Protein AF-A0A7J8P3W8-F1 (afdb_monomer)

Organism: Gossypium raimondii (NCBI:txid29730)

Secondary structure (DSSP, 8-state):
----------------------------------------SSSSSSS-S---------SS-SSSSHHHHHHS-HHHHHHHHHHHHSSPPP-TTTS-SEEEEEEEEEEEPPGGGHHHHHHHHHHHHHHHTTS----------------SS-----------------------EETTEE-EEEEEEEEEEEETTS-EEEE-HHHHHHPPPPTTHHHHHHHHHHHHTTHHHHHHHHHHHHHHHH----SEEEEEEEETTEEEEEEEETTEEEEEEEE----

Foldseek 3Di:
DDDDDDDDDDDDDDPDDDDPPDDDDDDDDDDDDDDDPPPPDDPPPPDPPDDPDDDDDPPPPDCPDPCNVVVQDVVNVVVVVCVVVVPDPDPPQPDAFKDKDWDFDKDFDAPVCVVVVVVVVVVVVVVVVVPDDDDDDDDDDDDDDDDPDDDDDDDDDDDDDDDDDDPPPRQDQDVNDTDMDGPTDWMWMQGPVRDIDTDDPVCVVVDDPFPCPVCWVVVQVVLVVVPPVSFVVQQVCCCVPVVARFPTWGWNTAGPQFTWIWTHDPPDIDIDTDGDDPD

Structure (mmCIF, N/CA/C/O backbone):
data_AF-A0A7J8P3W8-F1
#
_entry.id   AF-A0A7J8P3W8-F1
#
loop_
_atom_site.group_PDB
_atom_site.id
_atom_site.type_symbol
_atom_site.label_atom_id
_atom_site.label_alt_id
_atom_site.label_comp_id
_atom_site.label_asym_id
_atom_site.label_entity_id
_atom_site.label_seq_id
_atom_site.pdbx_PDB_ins_code
_atom_site.Cartn_x
_atom_site.Cartn_y
_atom_site.Cartn_z
_atom_site.occupancy
_atom_site.B_iso_or_equiv
_atom_site.auth_seq_id
_atom_site.auth_comp_id
_atom_site.auth_asym_id
_atom_site.auth_atom_id
_atom_site.pdbx_PDB_model_num
ATOM 1 N N . MET A 1 1 ? 30.913 58.848 -5.994 1.00 45.06 1 MET A N 1
ATOM 2 C CA . MET A 1 1 ? 31.530 58.863 -7.339 1.00 45.06 1 MET A CA 1
ATOM 3 C C . MET A 1 1 ? 32.889 58.194 -7.247 1.00 45.06 1 MET A C 1
ATOM 5 O O . MET A 1 1 ? 33.579 58.475 -6.273 1.00 45.06 1 MET A O 1
ATOM 9 N N . LYS A 1 2 ? 33.228 57.416 -8.287 1.00 40.38 2 LYS A N 1
ATOM 10 C CA . LYS A 1 2 ? 34.413 56.562 -8.515 1.00 40.38 2 LYS A CA 1
ATOM 11 C C . LYS A 1 2 ? 34.313 55.129 -7.986 1.00 40.38 2 LYS A C 1
ATOM 13 O O . LYS A 1 2 ? 33.995 54.970 -6.818 1.00 40.38 2 LYS A O 1
ATOM 18 N N . GLU A 1 3 ? 34.600 54.064 -8.731 1.00 38.81 3 GLU A N 1
ATOM 19 C CA . GLU A 1 3 ? 34.629 53.750 -10.175 1.00 38.81 3 GLU A CA 1
ATOM 20 C C . GLU A 1 3 ? 34.307 52.243 -10.277 1.00 38.81 3 GLU A C 1
ATOM 22 O O . GLU A 1 3 ? 34.507 51.501 -9.316 1.00 38.81 3 GLU A O 1
ATOM 27 N N . LEU A 1 4 ? 33.741 51.827 -11.409 1.00 46.59 4 LEU A N 1
ATOM 28 C CA . LEU A 1 4 ? 33.429 50.443 -11.765 1.00 46.59 4 LEU A CA 1
ATOM 29 C C . LEU A 1 4 ? 34.664 49.815 -12.422 1.00 46.59 4 LEU A C 1
ATOM 31 O O . LEU A 1 4 ? 35.150 50.370 -13.403 1.00 46.59 4 LEU A O 1
ATOM 35 N N . GLU A 1 5 ? 35.107 48.645 -11.962 1.00 43.53 5 GLU A N 1
ATOM 36 C CA . GLU A 1 5 ? 36.002 47.778 -12.739 1.00 43.53 5 GLU A CA 1
ATOM 37 C C . GLU A 1 5 ? 35.210 46.561 -13.232 1.00 43.53 5 GLU A C 1
ATOM 39 O O . GLU A 1 5 ? 34.913 45.630 -12.484 1.00 43.53 5 GLU A O 1
ATOM 44 N N . LEU A 1 6 ? 34.820 46.619 -14.510 1.00 47.09 6 LEU A N 1
ATOM 45 C CA . LEU A 1 6 ? 34.337 45.481 -15.288 1.00 47.09 6 LEU A CA 1
ATOM 46 C C . LEU A 1 6 ? 35.514 44.543 -15.571 1.00 47.09 6 LEU A C 1
ATOM 48 O O . LEU A 1 6 ? 36.495 44.953 -16.190 1.00 47.09 6 LEU A O 1
ATOM 52 N N . SER A 1 7 ? 35.384 43.275 -15.195 1.00 46.75 7 SER A N 1
ATOM 53 C CA . SER A 1 7 ? 36.281 42.208 -15.636 1.00 46.75 7 SER A CA 1
ATOM 54 C C . SER A 1 7 ? 35.561 41.288 -16.626 1.00 46.75 7 SER A C 1
ATOM 56 O O . SER A 1 7 ? 34.608 40.607 -16.270 1.00 46.75 7 SER A O 1
ATOM 58 N N . GLY A 1 8 ? 36.058 41.314 -17.868 1.00 41.62 8 GLY A N 1
ATOM 59 C CA . GLY A 1 8 ? 36.269 40.154 -18.742 1.00 41.62 8 GLY A CA 1
ATOM 60 C C . GLY A 1 8 ? 35.050 39.423 -19.299 1.00 41.62 8 GLY A C 1
ATOM 61 O O . GLY A 1 8 ? 34.505 38.537 -18.652 1.00 41.62 8 GLY A O 1
ATOM 62 N N . ALA A 1 9 ? 34.722 39.699 -20.564 1.00 46.41 9 ALA A N 1
ATOM 63 C CA . ALA A 1 9 ? 33.993 38.757 -21.406 1.00 46.41 9 ALA A CA 1
ATOM 64 C C . ALA A 1 9 ? 34.845 37.488 -21.595 1.00 46.41 9 ALA A C 1
ATOM 66 O O . ALA A 1 9 ? 36.013 37.590 -21.969 1.00 46.41 9 ALA A O 1
ATOM 67 N N . SER A 1 10 ? 34.272 36.312 -21.323 1.00 52.00 10 SER A N 1
ATOM 68 C CA . SER A 1 10 ? 34.830 35.048 -21.811 1.00 52.00 10 SER A CA 1
ATOM 69 C C . SER A 1 10 ? 34.225 34.774 -23.183 1.00 52.00 10 SER A C 1
ATOM 71 O O . SER A 1 10 ? 33.008 34.689 -23.337 1.00 52.00 10 SER A O 1
ATOM 73 N N . GLU A 1 11 ? 35.099 34.764 -24.177 1.00 46.03 11 GLU A N 1
ATOM 74 C CA . GLU A 1 11 ? 34.843 34.414 -25.566 1.00 46.03 11 GLU A CA 1
ATOM 75 C C . GLU A 1 11 ? 34.695 32.887 -25.613 1.00 46.03 11 GLU A C 1
ATOM 77 O O . GLU A 1 11 ? 35.634 32.159 -25.292 1.00 46.03 11 GLU A O 1
ATOM 82 N N . VAL A 1 12 ? 33.480 32.400 -25.876 1.00 55.44 12 VAL A N 1
ATOM 83 C CA . VAL A 1 12 ? 33.227 30.974 -26.115 1.00 55.44 12 VAL A CA 1
ATOM 84 C C . VAL A 1 12 ? 33.415 30.751 -27.609 1.00 55.44 12 VAL A C 1
ATOM 86 O O . VAL A 1 12 ? 32.593 31.191 -28.411 1.00 55.44 12 VAL A O 1
ATOM 89 N N . ASP A 1 13 ? 34.536 30.126 -27.947 1.00 45.53 13 ASP A N 1
ATOM 90 C CA . ASP A 1 13 ? 34.911 29.705 -29.291 1.00 45.53 13 ASP A CA 1
ATOM 91 C C . ASP A 1 13 ? 34.097 28.451 -29.648 1.00 45.53 13 ASP A C 1
ATOM 93 O O . ASP A 1 13 ? 34.269 27.393 -29.039 1.00 45.53 13 ASP A O 1
ATOM 97 N N . PHE A 1 14 ? 33.131 28.593 -30.556 1.00 50.62 14 PHE A N 1
ATOM 98 C CA . PHE A 1 14 ? 32.405 27.459 -31.125 1.00 50.62 14 PHE A CA 1
ATOM 99 C C . PHE A 1 14 ? 33.150 27.012 -32.380 1.00 50.62 14 PHE A C 1
ATOM 101 O O . PHE A 1 14 ? 32.909 27.517 -33.475 1.00 50.62 14 PHE A O 1
ATOM 108 N N . GLU A 1 15 ? 34.066 26.068 -32.190 1.00 48.41 15 GLU A N 1
ATOM 109 C CA . GLU A 1 15 ? 34.696 25.301 -33.260 1.00 48.41 15 GLU A CA 1
ATOM 110 C C . GLU A 1 15 ? 33.613 24.428 -33.918 1.00 48.41 15 GLU A C 1
ATOM 112 O O . GLU A 1 15 ? 33.123 23.460 -33.334 1.00 48.41 15 GLU A O 1
ATOM 117 N N . ILE A 1 16 ? 33.154 24.847 -35.098 1.00 58.50 16 ILE A N 1
ATOM 118 C CA . ILE A 1 16 ? 32.307 24.042 -35.980 1.00 58.50 16 ILE A CA 1
ATOM 119 C C . ILE A 1 16 ? 33.240 23.045 -36.667 1.00 58.50 16 ILE A C 1
ATOM 121 O O . ILE A 1 16 ? 34.092 23.436 -37.459 1.00 58.50 16 ILE A O 1
ATOM 125 N N . GLU 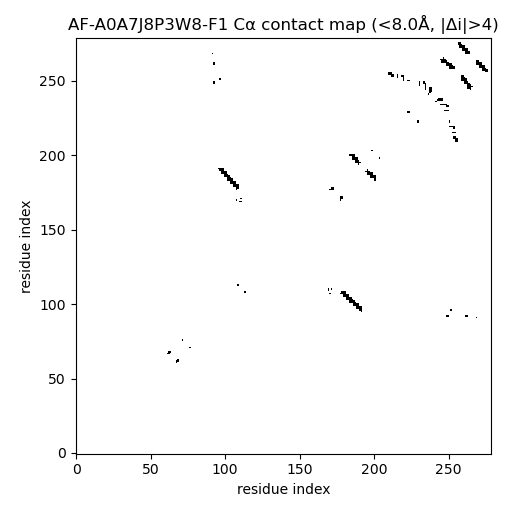A 1 17 ? 33.105 21.773 -36.306 1.00 58.91 17 GLU A N 1
ATOM 126 C CA . GLU A 1 17 ? 33.744 20.657 -36.999 1.00 58.91 17 GLU A CA 1
ATOM 127 C C . GLU A 1 17 ? 32.991 20.452 -38.324 1.00 58.91 17 GLU A C 1
ATOM 129 O O . GLU A 1 17 ? 31.802 20.120 -38.326 1.00 58.91 17 GLU A O 1
ATOM 134 N N . ASP A 1 18 ? 33.662 20.740 -39.440 1.00 50.56 18 ASP A N 1
ATOM 135 C CA . ASP A 1 18 ? 33.156 20.495 -40.789 1.00 50.56 18 ASP A CA 1
ATOM 136 C C . ASP A 1 18 ? 32.889 18.988 -40.952 1.00 50.56 18 ASP A C 1
ATOM 138 O O . ASP A 1 18 ? 33.791 18.160 -40.817 1.00 50.56 18 ASP A O 1
ATOM 142 N N . ILE A 1 19 ? 31.631 18.624 -41.207 1.00 58.47 19 ILE A N 1
ATOM 143 C CA . ILE A 1 19 ? 31.260 17.266 -41.605 1.00 58.47 19 ILE A CA 1
ATOM 144 C C . ILE A 1 19 ? 31.616 17.144 -43.088 1.00 58.47 19 ILE A C 1
ATOM 146 O O . ILE A 1 19 ? 30.982 17.775 -43.931 1.00 58.47 19 ILE A O 1
ATOM 150 N N . ASP A 1 20 ? 32.659 16.367 -43.382 1.00 49.53 20 ASP A N 1
ATOM 151 C CA . ASP A 1 20 ? 32.974 15.902 -44.732 1.00 49.53 20 ASP A CA 1
ATOM 152 C C . ASP A 1 20 ? 31.822 15.007 -45.223 1.00 49.53 20 ASP A C 1
ATOM 154 O O . ASP A 1 20 ? 31.644 13.878 -44.756 1.00 49.53 20 ASP A O 1
ATOM 158 N N . ASP A 1 21 ? 31.033 15.525 -46.165 1.00 57.59 21 ASP A N 1
ATOM 159 C CA . ASP A 1 21 ? 30.100 14.746 -46.976 1.00 57.59 21 ASP A CA 1
ATOM 160 C C . ASP A 1 21 ? 30.919 13.928 -47.990 1.00 57.59 21 ASP A C 1
ATOM 162 O O . ASP A 1 21 ? 31.212 14.383 -49.095 1.00 57.59 21 ASP A O 1
ATOM 166 N N . GLU A 1 22 ? 31.356 12.734 -47.583 1.00 55.69 22 GLU A N 1
ATOM 167 C CA . GLU A 1 22 ? 32.001 11.769 -48.475 1.00 55.69 22 GLU A CA 1
ATOM 168 C C . GLU A 1 22 ? 30.926 10.936 -49.196 1.00 55.69 22 GLU A C 1
ATOM 170 O O . GLU A 1 22 ? 30.078 10.283 -48.579 1.00 55.69 22 GLU A O 1
ATOM 175 N N . ASP A 1 23 ? 30.965 11.029 -50.524 1.00 51.91 23 ASP A N 1
ATOM 176 C CA . ASP A 1 23 ? 29.992 10.559 -51.504 1.00 51.91 23 ASP A CA 1
ATOM 177 C C . ASP A 1 23 ? 29.562 9.091 -51.312 1.00 51.91 23 ASP A C 1
ATOM 179 O O . ASP A 1 23 ? 30.362 8.158 -51.430 1.00 51.91 23 ASP A O 1
ATOM 183 N N . SER A 1 24 ? 28.262 8.859 -51.093 1.00 54.56 24 SER A N 1
ATOM 184 C CA . SER A 1 24 ? 27.658 7.550 -51.347 1.00 54.56 24 SER A CA 1
ATOM 185 C C . SER A 1 24 ? 27.112 7.520 -52.773 1.00 54.56 24 SER A C 1
ATOM 187 O O . SER A 1 24 ? 25.993 7.974 -53.022 1.00 54.56 24 SER A O 1
ATOM 189 N N . ASP A 1 25 ? 27.909 6.977 -53.692 1.00 55.25 25 ASP A N 1
ATOM 190 C CA . ASP A 1 25 ? 27.484 6.587 -55.036 1.00 55.25 25 ASP A CA 1
ATOM 191 C C . ASP A 1 25 ? 26.309 5.597 -54.933 1.00 55.25 25 ASP A C 1
ATOM 193 O O . ASP A 1 25 ? 26.489 4.420 -54.608 1.00 55.25 25 ASP A O 1
ATOM 197 N N . ILE A 1 26 ? 25.090 6.080 -55.180 1.00 56.34 26 ILE A N 1
ATOM 198 C CA . ILE A 1 26 ? 23.924 5.236 -55.438 1.00 56.34 26 ILE A CA 1
ATOM 199 C C . ILE A 1 26 ? 23.780 5.142 -56.952 1.00 56.34 26 ILE A C 1
ATOM 201 O O . ILE A 1 26 ? 23.629 6.146 -57.641 1.00 56.34 26 ILE A O 1
ATOM 205 N N . GLU A 1 27 ? 23.900 3.912 -57.438 1.00 54.78 27 GLU A N 1
ATOM 206 C CA . GLU A 1 27 ? 23.813 3.528 -58.840 1.00 54.78 27 GLU A CA 1
ATOM 207 C C . GLU A 1 27 ? 22.426 3.871 -59.412 1.00 54.78 27 GLU A C 1
ATOM 209 O O . GLU A 1 27 ? 21.403 3.382 -58.931 1.00 54.78 27 GLU A O 1
ATOM 214 N N . ASP A 1 28 ? 22.422 4.717 -60.445 1.00 54.00 28 ASP A N 1
ATOM 215 C CA . ASP A 1 28 ? 21.286 4.972 -61.329 1.00 54.00 28 ASP A CA 1
ATOM 216 C C . ASP A 1 28 ? 21.020 3.731 -62.198 1.00 54.00 28 ASP A C 1
ATOM 218 O O . ASP A 1 28 ? 21.779 3.457 -63.130 1.00 54.00 28 ASP A O 1
ATOM 222 N N . GLU A 1 29 ? 19.918 3.023 -61.947 1.00 54.19 29 GLU A N 1
ATOM 223 C CA . GLU A 1 29 ? 19.290 2.147 -62.942 1.00 54.19 29 GLU A CA 1
ATOM 224 C C . GLU A 1 29 ? 17.764 2.373 -62.989 1.00 54.19 29 GLU A C 1
ATOM 226 O O . GLU A 1 29 ? 17.038 2.162 -62.018 1.00 54.19 29 GLU A O 1
ATOM 231 N N . ASP A 1 30 ? 17.348 2.768 -64.196 1.00 53.09 30 ASP A N 1
ATOM 232 C CA . ASP A 1 30 ? 16.094 2.469 -64.895 1.00 53.09 30 ASP A CA 1
ATOM 233 C C . ASP A 1 30 ? 14.882 3.420 -64.805 1.00 53.09 30 ASP A C 1
ATOM 235 O O . ASP A 1 30 ? 14.048 3.386 -63.906 1.00 53.09 30 ASP A O 1
ATOM 239 N N . GLU A 1 31 ? 14.805 4.210 -65.885 1.00 54.56 31 GLU A N 1
ATOM 240 C CA . GLU A 1 31 ? 13.704 4.333 -66.857 1.00 54.56 31 GLU A CA 1
ATOM 241 C C . GLU A 1 31 ? 12.283 4.696 -66.381 1.00 54.56 31 GLU A C 1
ATOM 243 O O . GLU A 1 31 ? 11.554 3.941 -65.740 1.00 54.56 31 GLU A O 1
ATOM 248 N N . ASP A 1 32 ? 11.886 5.875 -66.871 1.00 51.91 32 ASP A N 1
ATOM 249 C CA . ASP A 1 32 ? 10.552 6.455 -66.939 1.00 51.91 32 ASP A CA 1
ATOM 250 C C . ASP A 1 32 ? 9.452 5.480 -67.394 1.00 51.91 32 ASP A C 1
ATOM 252 O O . ASP A 1 32 ? 9.605 4.744 -68.366 1.00 51.91 32 ASP A O 1
ATOM 256 N N . GLU A 1 33 ? 8.286 5.578 -66.751 1.00 53.16 33 GLU A N 1
ATOM 257 C CA . GLU A 1 33 ? 7.005 5.964 -67.371 1.00 53.16 33 GLU A CA 1
ATOM 258 C C . GLU A 1 33 ? 5.857 5.558 -66.433 1.00 53.16 33 GLU A C 1
ATOM 260 O O . GLU A 1 33 ? 5.489 4.389 -66.354 1.00 53.16 33 GLU A O 1
ATOM 265 N N . ASN A 1 34 ? 5.300 6.531 -65.705 1.00 48.25 34 ASN A N 1
ATOM 266 C CA . ASN A 1 34 ? 3.857 6.760 -65.525 1.00 48.25 34 ASN A CA 1
ATOM 267 C C . ASN A 1 34 ? 3.670 7.910 -64.528 1.00 48.25 34 ASN A C 1
ATOM 269 O O . ASN A 1 34 ? 3.616 7.719 -63.315 1.00 48.25 34 ASN A O 1
ATOM 273 N N . ALA A 1 35 ? 3.595 9.121 -65.076 1.00 53.88 35 ALA A N 1
ATOM 274 C CA . ALA A 1 35 ? 3.116 10.291 -64.365 1.00 53.88 35 ALA A CA 1
ATOM 275 C C . ALA A 1 35 ? 1.599 10.161 -64.165 1.00 53.88 35 ALA A C 1
ATOM 277 O O . ALA A 1 35 ? 0.823 10.441 -65.078 1.00 53.88 35 ALA A O 1
ATOM 278 N N . GLU A 1 36 ? 1.186 9.744 -62.972 1.00 51.38 36 GLU A N 1
ATOM 279 C CA . GLU A 1 36 ? -0.101 10.155 -62.420 1.00 51.38 36 GLU A CA 1
ATOM 280 C C . GLU A 1 36 ? 0.197 11.185 -61.326 1.00 51.38 36 GLU A C 1
ATOM 282 O O . GLU A 1 36 ? 0.610 10.853 -60.217 1.00 51.38 36 GLU A O 1
ATOM 287 N N . GLU A 1 37 ? 0.081 12.463 -61.697 1.00 56.72 37 GLU A N 1
ATOM 288 C CA . GLU A 1 37 ? -0.002 13.577 -60.755 1.00 56.72 37 GLU A CA 1
ATOM 289 C C . GLU A 1 37 ? -1.304 13.418 -59.955 1.00 56.72 37 GLU A C 1
ATOM 291 O O . GLU A 1 37 ? -2.369 13.862 -60.383 1.00 56.72 37 GLU A O 1
ATOM 296 N N . GLU A 1 38 ? -1.239 12.755 -58.802 1.00 49.47 38 GLU A N 1
ATOM 297 C CA . GLU A 1 38 ? -2.273 12.898 -57.779 1.00 49.47 38 GLU A CA 1
ATOM 298 C C . GLU A 1 38 ? -1.967 14.163 -56.969 1.00 49.47 38 GLU A C 1
ATOM 300 O O . GLU A 1 38 ? -1.164 14.177 -56.036 1.00 49.47 38 GLU A O 1
ATOM 305 N N . ASP A 1 39 ? -2.593 15.249 -57.416 1.00 53.31 39 ASP A N 1
ATOM 306 C CA . ASP A 1 39 ? -2.718 16.543 -56.754 1.00 53.31 39 ASP A CA 1
ATOM 307 C C . ASP A 1 39 ? -3.409 16.370 -55.388 1.00 53.31 39 ASP A C 1
ATOM 309 O O . ASP A 1 39 ? -4.636 16.342 -55.272 1.00 53.31 39 ASP A O 1
ATOM 313 N N . TYR A 1 40 ? -2.604 16.166 -54.346 1.00 55.53 40 TYR A N 1
ATOM 314 C CA . TYR A 1 40 ? -3.052 16.044 -52.961 1.00 55.53 40 TYR A CA 1
ATOM 315 C C . TYR A 1 40 ? -2.808 17.339 -52.188 1.00 55.53 40 TYR A C 1
ATOM 317 O O . TYR A 1 40 ? -2.132 17.306 -51.168 1.00 55.53 40 TYR A O 1
ATOM 325 N N . ASP A 1 41 ? -3.362 18.471 -52.626 1.00 53.44 41 ASP A N 1
ATOM 326 C CA . ASP A 1 41 ? -3.243 19.717 -51.853 1.00 53.44 41 ASP A CA 1
ATOM 327 C C . ASP A 1 41 ? -4.490 20.626 -51.871 1.00 53.44 41 ASP A C 1
ATOM 329 O O . ASP A 1 41 ? -4.379 21.824 -51.633 1.00 53.44 41 ASP A O 1
ATOM 333 N N . GLU A 1 42 ? -5.711 20.089 -52.045 1.00 51.19 42 GLU A N 1
ATOM 334 C CA . GLU A 1 42 ? -6.911 20.958 -52.069 1.00 51.19 42 GLU A CA 1
ATOM 335 C C . GLU A 1 42 ? -8.143 20.505 -51.245 1.00 51.19 42 GLU A C 1
ATOM 337 O O . GLU A 1 42 ? -9.179 21.165 -51.304 1.00 51.19 42 GLU A O 1
ATOM 342 N N . ASP A 1 43 ? -8.067 19.451 -50.415 1.00 48.97 43 ASP A N 1
ATOM 343 C CA . ASP A 1 43 ? -9.243 18.949 -49.652 1.00 48.97 43 ASP A CA 1
ATOM 344 C C . ASP A 1 43 ? -9.200 19.168 -48.123 1.00 48.97 43 ASP A C 1
ATOM 346 O O . ASP A 1 43 ? -9.915 18.519 -47.363 1.00 48.97 43 ASP A O 1
ATOM 350 N N . TRP A 1 44 ? -8.391 20.112 -47.630 1.00 47.94 44 TRP A N 1
ATOM 351 C CA . TRP A 1 44 ? -8.375 20.466 -46.194 1.00 47.94 44 TRP A CA 1
ATOM 352 C C . TRP A 1 44 ? -9.089 21.778 -45.847 1.00 47.94 44 TRP A C 1
ATOM 354 O O . TRP A 1 44 ? -9.123 22.164 -44.678 1.00 47.94 44 TRP A O 1
ATOM 364 N N . VAL A 1 45 ? -9.694 22.463 -46.824 1.00 48.50 45 VAL A N 1
ATOM 365 C CA . VAL A 1 45 ? -10.261 23.814 -46.616 1.00 48.50 45 VAL A CA 1
ATOM 366 C C . VAL A 1 45 ? -11.799 23.853 -46.646 1.00 48.50 45 VAL A C 1
ATOM 368 O O . VAL A 1 45 ? -12.391 24.896 -46.390 1.00 48.50 45 VAL A O 1
ATOM 371 N N . SER A 1 46 ? -12.482 22.722 -46.853 1.00 48.88 46 SER A N 1
ATOM 372 C CA . SER A 1 46 ? -13.940 22.705 -47.083 1.00 48.88 46 SER A CA 1
ATOM 373 C C . SER A 1 46 ? -14.739 21.943 -46.018 1.00 48.88 46 SER A C 1
ATOM 375 O O . SER A 1 46 ? -15.572 21.103 -46.343 1.00 48.88 46 SER A O 1
ATOM 377 N N . ALA A 1 47 ? -14.511 22.225 -44.730 1.00 47.12 47 ALA A N 1
ATOM 378 C CA . ALA A 1 47 ? -15.401 21.740 -43.661 1.00 47.12 47 ALA A CA 1
ATOM 379 C C . ALA A 1 47 ? -15.567 22.713 -42.476 1.00 47.12 47 ALA A C 1
ATOM 381 O O . ALA A 1 47 ? -15.915 22.292 -41.375 1.00 47.12 47 ALA A O 1
ATOM 382 N N . LEU A 1 48 ? -15.335 24.013 -42.690 1.00 48.84 48 LEU A N 1
ATOM 383 C CA . LEU A 1 48 ? -15.645 25.067 -41.713 1.00 48.84 48 LEU A CA 1
ATOM 384 C C . LEU A 1 48 ? -16.674 26.070 -42.256 1.00 48.84 48 LEU A C 1
ATOM 386 O O . LEU A 1 48 ? -16.610 27.251 -41.930 1.00 48.84 48 LEU A O 1
ATOM 390 N N . GLU A 1 49 ? -17.620 25.609 -43.076 1.00 51.62 49 GLU A N 1
ATOM 391 C CA . GLU A 1 49 ? -18.827 26.385 -43.374 1.00 51.62 49 GLU A CA 1
ATOM 392 C C . GLU A 1 49 ? -20.013 25.834 -42.575 1.00 51.62 49 GLU A C 1
ATOM 394 O O . GLU A 1 49 ? -20.521 24.742 -42.821 1.00 51.62 49 GLU A O 1
ATOM 399 N N . ASP A 1 50 ? -20.397 26.652 -41.596 1.00 56.25 50 ASP A N 1
ATOM 400 C CA . ASP A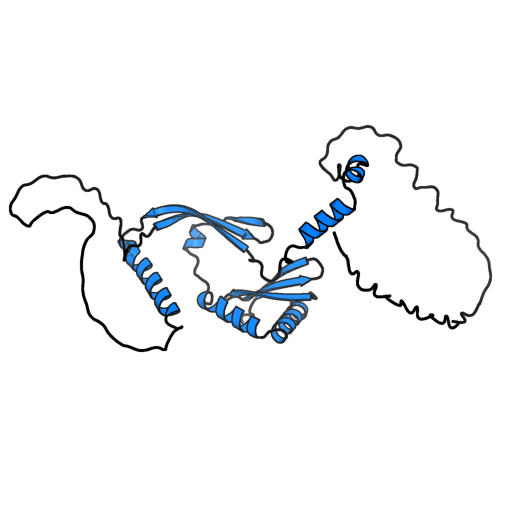 1 50 ? -21.733 26.853 -41.050 1.00 56.25 50 ASP A CA 1
ATOM 401 C C . ASP A 1 50 ? -22.484 25.631 -40.509 1.00 56.25 50 ASP A C 1
ATOM 403 O O . ASP A 1 50 ? -23.341 25.031 -41.160 1.00 56.25 50 ASP A O 1
ATOM 407 N N . ASN A 1 51 ? -22.312 25.399 -39.205 1.00 46.09 51 ASN A N 1
ATOM 408 C CA . ASN A 1 51 ? -23.480 25.119 -38.379 1.00 46.09 51 ASN A CA 1
ATOM 409 C C . ASN A 1 51 ? -23.376 25.868 -37.046 1.00 46.09 51 ASN A C 1
ATOM 411 O O . ASN A 1 51 ? -22.819 25.370 -36.067 1.00 46.09 51 ASN A O 1
ATOM 415 N N . ASP A 1 52 ? -23.938 27.077 -37.035 1.00 59.78 52 ASP A N 1
ATOM 416 C CA . ASP A 1 52 ? -24.333 27.789 -35.825 1.00 59.78 52 ASP A CA 1
ATOM 417 C C . ASP A 1 52 ? -25.390 26.957 -35.091 1.00 59.78 52 ASP A C 1
ATOM 419 O O . ASP A 1 52 ? -26.595 27.075 -35.332 1.00 59.78 52 ASP A O 1
ATOM 423 N N . GLN A 1 53 ? -24.946 26.096 -34.184 1.00 51.78 53 GLN A N 1
ATOM 424 C CA . GLN A 1 53 ? -25.841 25.488 -33.219 1.00 51.78 53 GLN A CA 1
ATOM 425 C C . GLN A 1 53 ? -25.151 25.434 -31.863 1.00 51.78 53 GLN A C 1
ATOM 427 O O . GLN A 1 53 ? -24.303 24.587 -31.597 1.00 51.78 53 GLN A O 1
ATOM 432 N N . ASP A 1 54 ? -25.518 26.423 -31.045 1.00 64.69 54 ASP A N 1
ATOM 433 C CA . ASP A 1 54 ? -25.349 26.442 -29.597 1.00 64.69 54 ASP A CA 1
ATOM 434 C C . ASP A 1 54 ? -25.726 25.073 -29.029 1.00 64.69 54 ASP A C 1
ATOM 436 O O . ASP A 1 54 ? -26.908 24.760 -28.909 1.00 64.69 54 ASP A O 1
ATOM 440 N N . ASP A 1 55 ? -24.725 24.290 -28.643 1.00 47.03 55 ASP A N 1
ATOM 441 C CA . ASP A 1 55 ? -24.872 23.277 -27.613 1.00 47.03 55 ASP A CA 1
ATOM 442 C C . ASP A 1 55 ? -23.592 23.244 -26.778 1.00 47.03 55 ASP A C 1
ATOM 444 O O . ASP A 1 55 ? -22.512 22.821 -27.184 1.00 47.03 55 ASP A O 1
ATOM 448 N N . SER A 1 56 ? -23.749 23.786 -25.575 1.00 66.00 56 SER A N 1
ATOM 449 C CA . SER A 1 56 ? -22.800 23.730 -24.479 1.00 66.00 56 SER A CA 1
ATOM 450 C C . SER A 1 56 ? -22.478 22.273 -24.136 1.00 66.00 56 SER A C 1
ATOM 452 O O . SER A 1 56 ? -23.322 21.565 -23.587 1.00 66.00 56 SER A O 1
ATOM 454 N N . ASP A 1 57 ? -21.233 21.855 -24.355 1.00 47.16 57 ASP A N 1
ATOM 455 C CA . ASP A 1 57 ? -20.641 20.747 -23.614 1.00 47.16 57 ASP A CA 1
ATOM 456 C C . ASP A 1 57 ? -19.233 21.120 -23.118 1.00 47.16 57 ASP A C 1
ATOM 458 O O . ASP A 1 57 ? -18.497 21.900 -23.721 1.00 47.16 57 ASP A O 1
ATOM 462 N N . GLY A 1 58 ? -18.898 20.674 -21.908 1.00 53.38 58 GLY A N 1
ATOM 463 C CA . GLY A 1 58 ? -17.658 21.007 -21.208 1.00 53.38 58 GLY A CA 1
ATOM 464 C C . GLY A 1 58 ? -16.450 20.241 -21.746 1.00 53.38 58 GLY A C 1
ATOM 465 O O . GLY A 1 58 ? -15.754 19.592 -20.966 1.00 53.38 58 GLY A O 1
ATOM 466 N N . THR A 1 59 ? -16.206 20.312 -23.054 1.00 53.62 59 THR A N 1
ATOM 467 C CA . THR A 1 59 ? -15.170 19.547 -23.755 1.00 53.62 59 THR A CA 1
ATOM 468 C C . THR A 1 59 ? -14.189 20.507 -24.429 1.00 53.62 59 THR A C 1
ATOM 470 O O . THR A 1 59 ? -14.538 21.235 -25.347 1.00 53.62 59 THR A O 1
ATOM 473 N N . LEU A 1 60 ? -12.942 20.549 -23.943 1.00 51.66 60 LEU A N 1
ATOM 474 C CA . LEU A 1 60 ? -11.776 21.195 -24.584 1.00 51.66 60 LEU A CA 1
ATOM 475 C C . LEU A 1 60 ? -11.893 22.686 -25.023 1.00 51.66 60 LEU A C 1
ATOM 477 O O . LEU A 1 60 ? -11.048 23.173 -25.770 1.00 51.66 60 LEU A O 1
ATOM 481 N N . GLY A 1 61 ? -12.897 23.436 -24.566 1.00 53.66 61 GLY A N 1
ATOM 482 C CA . GLY A 1 61 ? -13.368 24.650 -25.252 1.00 53.66 61 GLY A CA 1
ATOM 483 C C . GLY A 1 61 ? -12.932 26.020 -24.714 1.00 53.66 61 GLY A C 1
ATOM 484 O O . GLY A 1 61 ? -13.735 26.952 -24.767 1.00 53.66 61 GLY A O 1
ATOM 485 N N . ASP A 1 62 ? -11.710 26.188 -24.191 1.00 56.72 62 ASP A N 1
ATOM 486 C CA . ASP A 1 62 ? -11.240 27.536 -23.780 1.00 56.72 62 ASP A CA 1
ATOM 487 C C . ASP A 1 62 ? -9.738 27.825 -23.969 1.00 56.72 62 ASP A C 1
ATOM 489 O O . ASP A 1 62 ? -9.317 28.980 -23.937 1.00 56.72 62 ASP A O 1
ATOM 493 N N . TRP A 1 63 ? -8.915 26.804 -24.234 1.00 58.81 63 TRP A N 1
ATOM 494 C CA . TRP A 1 63 ? -7.465 26.966 -24.441 1.00 58.81 63 TRP A CA 1
ATOM 495 C C . TRP A 1 63 ? -7.090 27.369 -25.873 1.00 58.81 63 TRP A C 1
ATOM 497 O O . TRP A 1 63 ? -6.071 28.021 -26.076 1.00 58.81 63 TRP A O 1
ATOM 507 N N . ALA A 1 64 ? -7.923 27.011 -26.856 1.00 60.50 64 ALA A N 1
ATOM 508 C CA . ALA A 1 64 ? -7.694 27.289 -28.277 1.00 60.50 64 ALA A CA 1
ATOM 509 C C . ALA A 1 64 ? -8.216 28.666 -28.737 1.00 60.50 64 ALA A C 1
ATOM 511 O O . ALA A 1 64 ? -8.073 29.023 -29.905 1.00 60.50 64 ALA A O 1
ATOM 512 N N . LYS A 1 65 ? -8.830 29.457 -27.845 1.00 69.94 65 LYS A N 1
ATOM 513 C CA . LYS A 1 65 ? -9.260 30.820 -28.182 1.00 69.94 65 LYS A CA 1
ATOM 514 C C . LYS A 1 65 ? -8.035 31.721 -28.313 1.00 69.94 65 LYS A C 1
ATOM 516 O O . LYS A 1 65 ? -7.175 31.741 -27.432 1.00 69.94 65 LYS A O 1
ATOM 521 N N . LEU A 1 66 ? -7.987 32.503 -29.394 1.00 59.16 66 LEU A N 1
ATOM 522 C CA . LEU A 1 66 ? -6.897 33.441 -29.691 1.00 59.16 66 LEU A CA 1
ATOM 523 C C . LEU A 1 66 ? -6.634 34.385 -28.505 1.00 59.16 66 LEU A C 1
ATOM 525 O O . LEU A 1 66 ? -5.493 34.686 -28.185 1.00 59.16 66 LEU A O 1
ATOM 529 N N . GLU A 1 67 ? -7.691 34.792 -27.805 1.00 62.97 67 GLU A N 1
ATOM 530 C CA . GLU A 1 67 ? -7.639 35.632 -26.605 1.00 62.97 67 GLU A CA 1
ATOM 531 C C . GLU A 1 67 ? -6.918 34.943 -25.433 1.00 62.97 67 GLU A C 1
ATOM 533 O O . GLU A 1 67 ? -6.074 35.568 -24.791 1.00 62.97 67 GLU A O 1
ATOM 538 N N . THR A 1 68 ? -7.156 33.646 -25.199 1.00 64.94 68 THR A N 1
ATOM 539 C CA . THR A 1 68 ? -6.448 32.844 -24.184 1.00 64.94 68 THR A CA 1
ATOM 540 C C . THR A 1 68 ? -4.974 32.656 -24.559 1.00 64.94 68 THR A C 1
ATOM 542 O O . THR A 1 68 ? -4.097 32.867 -23.715 1.00 64.94 68 THR A O 1
ATOM 545 N N . MET A 1 69 ? -4.678 32.371 -25.834 1.00 61.75 69 MET A N 1
ATOM 546 C CA . MET A 1 69 ? -3.298 32.255 -26.333 1.00 61.75 69 MET A CA 1
ATOM 547 C C . MET A 1 69 ? -2.534 33.589 -26.292 1.00 61.75 69 MET A C 1
ATOM 549 O O . MET A 1 69 ? -1.351 33.614 -25.967 1.00 61.75 69 MET A O 1
ATOM 553 N N . HIS A 1 70 ? -3.198 34.715 -26.574 1.00 60.44 70 HIS A N 1
ATOM 554 C CA . HIS A 1 70 ? -2.602 36.053 -26.481 1.00 60.44 70 HIS A CA 1
ATOM 555 C C . HIS A 1 70 ? -2.460 36.547 -25.036 1.00 60.44 70 HIS A C 1
ATOM 557 O O . HIS A 1 70 ? -1.588 37.370 -24.755 1.00 60.44 70 HIS A O 1
ATOM 563 N N . SER A 1 71 ? -3.296 36.061 -24.113 1.00 63.25 71 SER A N 1
ATOM 564 C CA . SER A 1 71 ? -3.251 36.451 -22.697 1.00 63.25 71 SER A CA 1
ATOM 565 C C . SER A 1 71 ? -2.110 35.797 -21.911 1.00 63.25 71 SER A C 1
ATOM 567 O O . SER A 1 71 ? -1.713 36.302 -20.859 1.00 63.25 71 SER A O 1
ATOM 569 N N . SER A 1 72 ? -1.544 34.701 -22.422 1.00 65.81 72 SER A N 1
ATOM 570 C CA . SER A 1 72 ? -0.437 33.989 -21.791 1.00 65.81 72 SER A CA 1
ATOM 571 C C . SER A 1 72 ? 0.865 34.279 -22.537 1.00 65.81 72 SER A C 1
ATOM 573 O O . SER A 1 72 ? 1.203 33.659 -23.538 1.00 65.81 72 SER A O 1
ATOM 575 N N . HIS A 1 73 ? 1.631 35.255 -22.040 1.00 78.38 73 HIS A N 1
ATOM 576 C CA . HIS A 1 73 ? 2.961 35.542 -22.580 1.00 78.38 73 HIS A CA 1
ATOM 577 C C . HIS A 1 73 ? 3.816 34.255 -22.538 1.00 78.38 73 HIS A C 1
ATOM 579 O O . HIS A 1 73 ? 3.863 33.629 -21.476 1.00 78.38 73 HIS A O 1
ATOM 585 N N . PRO A 1 74 ? 4.544 33.869 -23.604 1.00 82.25 74 PRO A N 1
ATOM 586 C CA . PRO A 1 74 ? 5.309 32.616 -23.634 1.00 82.25 74 PRO A CA 1
ATOM 587 C C . PRO A 1 74 ? 6.259 32.450 -22.442 1.00 82.25 74 PRO A C 1
ATOM 589 O O . PRO A 1 74 ? 6.334 31.379 -21.854 1.00 82.25 74 PRO A O 1
ATOM 592 N N . MET A 1 75 ? 6.902 33.537 -21.998 1.00 82.69 75 MET A N 1
ATOM 593 C CA . MET A 1 75 ? 7.705 33.534 -20.761 1.00 82.69 75 MET A CA 1
ATOM 594 C C . MET A 1 75 ? 6.892 33.309 -19.482 1.00 82.69 75 MET A C 1
ATOM 596 O O . MET A 1 75 ? 7.395 32.697 -18.551 1.00 82.69 75 MET A O 1
ATOM 600 N N . TYR A 1 76 ? 5.655 33.802 -19.403 1.00 82.44 76 TYR A N 1
ATOM 601 C CA . TYR A 1 76 ? 4.782 33.537 -18.259 1.00 82.44 76 TYR A CA 1
ATOM 602 C C . TYR A 1 76 ? 4.351 32.067 -18.236 1.00 82.44 76 TYR A C 1
ATOM 604 O O . TYR A 1 76 ? 4.423 31.441 -17.183 1.00 82.44 76 TYR A O 1
ATOM 612 N N . PHE A 1 77 ? 3.989 31.501 -19.394 1.00 84.12 77 PHE A N 1
ATOM 613 C CA . PHE A 1 77 ? 3.726 30.068 -19.535 1.00 84.12 77 PHE A CA 1
ATOM 614 C C . PHE A 1 77 ? 4.959 29.233 -19.168 1.00 84.12 77 PHE A C 1
ATOM 616 O O . PHE A 1 77 ? 4.851 28.347 -18.332 1.00 84.12 77 PHE A O 1
ATOM 623 N N . ALA A 1 78 ? 6.137 29.557 -19.708 1.00 86.50 78 ALA A N 1
ATOM 624 C CA . ALA A 1 78 ? 7.384 28.857 -19.405 1.00 86.50 78 ALA A CA 1
ATOM 625 C C . ALA A 1 78 ? 7.760 28.963 -17.922 1.00 86.50 78 ALA A C 1
ATOM 627 O O . ALA A 1 78 ? 8.152 27.965 -17.325 1.00 86.50 78 ALA A O 1
ATOM 628 N N . ASN A 1 79 ? 7.581 30.132 -17.298 1.00 84.06 79 ASN A N 1
ATOM 629 C CA . ASN A 1 79 ? 7.804 30.310 -15.864 1.00 84.06 79 ASN A CA 1
ATOM 630 C C . ASN A 1 79 ? 6.810 29.496 -15.032 1.00 84.06 79 ASN A C 1
ATOM 632 O O . ASN A 1 79 ? 7.222 28.877 -14.061 1.00 84.06 79 ASN A O 1
ATOM 636 N N . LYS A 1 80 ? 5.527 29.456 -15.411 1.00 84.25 80 LYS A N 1
ATOM 637 C CA . LYS A 1 80 ? 4.515 28.652 -14.711 1.00 84.25 80 LYS A CA 1
ATOM 638 C C . LYS A 1 80 ? 4.723 27.154 -14.903 1.00 84.25 80 LYS A C 1
ATOM 640 O O . LYS A 1 80 ? 4.574 26.402 -13.949 1.00 84.25 80 LYS A O 1
ATOM 645 N N . LEU A 1 81 ? 5.115 26.729 -16.100 1.00 85.19 81 LEU A N 1
ATOM 646 C CA . LEU A 1 81 ? 5.494 25.350 -16.381 1.00 85.19 81 LEU A CA 1
ATOM 647 C C . LEU A 1 81 ? 6.738 24.961 -15.580 1.00 85.19 81 LEU A C 1
ATOM 649 O O . LEU A 1 81 ? 6.761 23.891 -14.991 1.00 85.19 81 LEU A O 1
ATOM 653 N N . THR A 1 82 ? 7.734 25.847 -15.511 1.00 84.00 82 THR A N 1
ATOM 654 C CA . THR A 1 82 ? 8.938 25.646 -14.694 1.00 84.00 82 THR A CA 1
ATOM 655 C C . THR A 1 82 ? 8.585 25.589 -13.217 1.00 84.00 82 THR A C 1
ATOM 657 O O . THR A 1 82 ? 9.081 24.711 -12.541 1.00 84.00 82 THR A O 1
ATOM 660 N N . GLU A 1 83 ? 7.709 26.460 -12.714 1.00 83.38 83 GLU A N 1
ATOM 661 C CA . GLU A 1 83 ? 7.238 26.436 -11.322 1.00 83.38 83 GLU A CA 1
ATOM 662 C C . GLU A 1 83 ? 6.613 25.077 -10.977 1.00 83.38 83 GLU A C 1
ATOM 664 O O . GLU A 1 83 ? 7.022 24.455 -10.005 1.00 83.38 83 GLU A O 1
ATOM 669 N N . VAL A 1 84 ? 5.717 24.562 -11.826 1.00 80.44 84 VAL A N 1
ATOM 670 C CA . VAL A 1 84 ? 5.077 23.247 -11.633 1.00 80.44 84 VAL A CA 1
ATOM 671 C C . VAL A 1 84 ? 6.057 22.080 -11.825 1.00 80.44 84 VAL A C 1
ATOM 673 O O . VAL A 1 84 ? 5.947 21.067 -11.144 1.00 80.44 84 VAL A O 1
ATOM 676 N N . ALA A 1 85 ? 7.014 22.197 -12.746 1.00 79.19 85 ALA A N 1
ATOM 677 C CA . ALA A 1 85 ? 8.013 21.161 -13.018 1.00 79.19 85 ALA A CA 1
ATOM 678 C C . ALA A 1 85 ? 9.232 21.216 -12.077 1.00 79.19 85 ALA A C 1
ATOM 680 O O . ALA A 1 85 ? 10.034 20.286 -12.076 1.00 79.19 85 ALA A O 1
ATOM 681 N N . SER A 1 86 ? 9.397 22.306 -11.322 1.00 73.88 86 SER A N 1
ATOM 682 C CA . SER A 1 86 ? 10.491 22.509 -10.363 1.00 73.88 86 SER A CA 1
ATOM 683 C C . SER A 1 86 ? 10.238 21.861 -9.010 1.00 73.88 86 SER A C 1
ATOM 685 O O . SER A 1 86 ? 11.164 21.781 -8.203 1.00 73.88 86 SER A O 1
ATOM 687 N N . ASP A 1 87 ? 9.011 21.403 -8.768 1.00 76.00 87 ASP A N 1
ATOM 688 C CA . ASP A 1 87 ? 8.715 20.555 -7.625 1.00 76.00 87 ASP A CA 1
ATOM 689 C C . ASP A 1 87 ? 9.532 19.261 -7.727 1.00 76.00 87 ASP A C 1
ATOM 691 O O . ASP A 1 87 ? 9.724 18.714 -8.819 1.00 76.00 87 ASP A O 1
ATOM 695 N N . ASP A 1 88 ? 10.027 18.771 -6.585 1.00 75.75 88 ASP A N 1
ATOM 696 C CA . ASP A 1 88 ? 10.768 17.512 -6.540 1.00 75.75 88 ASP A CA 1
ATOM 697 C C . ASP A 1 88 ? 9.927 16.418 -7.222 1.00 75.75 88 ASP A C 1
ATOM 699 O O . ASP A 1 88 ? 8.768 16.210 -6.834 1.00 75.75 88 ASP A O 1
ATOM 703 N N . PRO A 1 89 ? 10.466 15.726 -8.246 1.00 73.94 89 PRO A N 1
ATOM 704 C CA . PRO A 1 89 ? 9.697 14.742 -8.982 1.00 73.94 89 PRO A CA 1
ATOM 705 C C . PRO A 1 89 ? 9.190 13.685 -8.006 1.00 73.94 89 PRO A C 1
ATOM 707 O O . PRO A 1 89 ? 9.959 13.090 -7.248 1.00 73.94 89 PRO A O 1
ATOM 710 N N . ILE A 1 90 ? 7.872 13.476 -8.015 1.00 76.56 90 ILE A N 1
ATOM 711 C CA . ILE A 1 90 ? 7.220 12.504 -7.142 1.00 76.56 90 ILE A CA 1
ATOM 712 C C . ILE A 1 90 ? 7.824 11.132 -7.431 1.00 76.56 90 ILE A C 1
ATOM 714 O O . ILE A 1 90 ? 7.694 10.611 -8.540 1.00 76.56 90 ILE A O 1
ATOM 718 N N . ASP A 1 91 ? 8.448 10.528 -6.420 1.00 82.06 91 ASP A N 1
ATOM 719 C CA . ASP A 1 91 ? 8.865 9.136 -6.501 1.00 82.06 91 ASP A CA 1
ATOM 720 C C . ASP A 1 91 ? 7.628 8.237 -6.388 1.00 82.06 91 ASP A C 1
ATOM 722 O O . ASP A 1 91 ? 7.161 7.842 -5.311 1.00 82.06 91 ASP A O 1
ATOM 726 N N . TRP A 1 92 ? 7.080 7.914 -7.553 1.00 79.94 92 TRP A N 1
ATOM 727 C CA . TRP A 1 92 ? 5.935 7.032 -7.688 1.00 79.94 92 TRP A CA 1
ATOM 728 C C . TRP A 1 92 ? 6.192 5.627 -7.134 1.00 79.94 92 TRP A C 1
ATOM 730 O O . TRP A 1 92 ? 5.237 4.926 -6.789 1.00 79.94 92 TRP A O 1
ATOM 740 N N . MET A 1 93 ? 7.448 5.199 -6.989 1.00 84.25 93 MET A N 1
ATOM 741 C CA . MET A 1 93 ? 7.794 3.895 -6.427 1.00 84.25 93 MET A CA 1
ATOM 742 C C . MET A 1 93 ? 7.713 3.870 -4.898 1.00 84.25 93 MET A C 1
ATOM 744 O O . MET A 1 93 ? 7.527 2.794 -4.319 1.00 84.25 93 MET A O 1
ATOM 748 N N . GLU A 1 94 ? 7.748 5.032 -4.243 1.00 80.25 94 GLU A N 1
ATOM 749 C CA . GLU A 1 94 ? 7.661 5.161 -2.783 1.00 80.25 94 GLU A CA 1
ATOM 750 C C . GLU A 1 94 ? 6.292 5.610 -2.256 1.00 80.25 94 GLU A C 1
ATOM 752 O O . GLU A 1 94 ? 6.044 5.569 -1.049 1.00 80.25 94 GLU A O 1
ATOM 757 N N . GLN A 1 95 ? 5.350 5.949 -3.138 1.00 76.69 95 GLN A N 1
ATOM 758 C CA . GLN A 1 95 ? 4.008 6.371 -2.731 1.00 76.69 95 GLN A CA 1
ATOM 759 C C . GLN A 1 95 ? 3.256 5.277 -1.925 1.00 76.69 95 GLN A C 1
ATOM 761 O O . GLN A 1 95 ? 3.381 4.083 -2.217 1.00 76.69 95 GLN A O 1
ATOM 766 N N . PRO A 1 96 ? 2.424 5.607 -0.924 1.00 72.94 96 PRO A N 1
ATOM 767 C CA . PRO A 1 96 ? 1.541 4.623 -0.292 1.00 72.94 96 PRO A CA 1
ATOM 768 C C . PRO A 1 96 ? 0.601 3.967 -1.318 1.00 72.94 96 PRO A C 1
ATOM 770 O O . PRO A 1 96 ? 0.169 4.603 -2.271 1.00 72.94 96 PRO A O 1
ATOM 773 N N . SER A 1 97 ? 0.343 2.664 -1.162 1.00 73.56 97 SER A N 1
ATOM 774 C CA . SER A 1 97 ? -0.367 1.862 -2.177 1.00 73.56 97 SER A CA 1
ATOM 775 C C . SER A 1 97 ? -1.883 1.992 -2.074 1.00 73.56 97 SER A C 1
ATOM 777 O O . SER A 1 97 ? -2.519 2.308 -3.063 1.00 73.56 97 SER A O 1
ATOM 779 N N . ASP A 1 98 ? -2.449 1.831 -0.880 1.00 85.19 98 ASP A N 1
ATOM 780 C CA . ASP A 1 98 ? -3.880 1.993 -0.621 1.00 85.19 98 ASP A CA 1
ATOM 781 C C . ASP A 1 98 ? -4.060 2.672 0.747 1.00 85.19 98 ASP A C 1
ATOM 783 O O . ASP A 1 98 ? -3.239 2.507 1.655 1.00 85.19 98 ASP A O 1
ATOM 787 N N . GLY A 1 99 ? -5.123 3.454 0.893 1.00 87.56 99 GLY A N 1
ATOM 788 C CA . GLY A 1 99 ? -5.554 4.079 2.136 1.00 87.56 99 GLY A CA 1
ATOM 789 C C . GLY A 1 99 ? -6.662 3.286 2.828 1.00 87.56 99 GLY A C 1
ATOM 790 O O . GLY A 1 99 ? -7.473 2.623 2.188 1.00 87.56 99 GLY A O 1
ATOM 791 N N . LEU A 1 100 ? -6.727 3.392 4.154 1.00 92.00 100 LEU A N 1
ATOM 792 C CA . LEU A 1 100 ? -7.812 2.845 4.967 1.00 92.00 100 LEU A CA 1
ATOM 793 C C . LEU A 1 100 ? -8.486 3.989 5.727 1.00 92.00 100 LEU A C 1
ATOM 795 O O . LEU A 1 100 ? -7.828 4.689 6.498 1.00 92.00 100 LEU A O 1
ATOM 799 N N . ALA A 1 101 ? -9.791 4.163 5.537 1.00 93.88 101 ALA A N 1
ATOM 800 C CA . ALA A 1 101 ? -10.600 5.117 6.285 1.00 93.88 101 ALA A CA 1
ATOM 801 C C . ALA A 1 101 ? -11.475 4.376 7.300 1.00 93.88 101 ALA A C 1
ATOM 803 O O . ALA A 1 101 ? -12.205 3.450 6.949 1.00 93.88 101 ALA A O 1
ATOM 804 N N . ILE A 1 102 ? -11.412 4.793 8.565 1.00 95.75 102 ILE A N 1
ATOM 805 C CA . ILE A 1 102 ? -12.228 4.238 9.649 1.00 95.75 102 ILE A CA 1
ATOM 806 C C . ILE A 1 102 ? -13.021 5.381 10.273 1.00 95.75 102 ILE A C 1
ATOM 808 O O . ILE A 1 102 ? -12.450 6.332 10.804 1.00 95.75 102 ILE A O 1
ATOM 812 N N . GLN A 1 103 ? -14.342 5.270 10.230 1.00 96.19 103 GLN A N 1
ATOM 813 C CA . GLN A 1 103 ? -15.270 6.200 10.857 1.00 96.19 103 GLN A CA 1
ATOM 814 C C . GLN A 1 103 ? -15.896 5.545 12.086 1.00 96.19 103 GLN A C 1
ATOM 816 O O . GLN A 1 103 ? -16.190 4.348 12.085 1.00 96.19 103 GLN A O 1
ATOM 821 N N . GLY A 1 104 ? -16.127 6.330 13.135 1.00 95.94 104 GLY A N 1
ATOM 822 C CA . GLY A 1 104 ? -16.766 5.850 14.351 1.00 95.94 104 GLY A CA 1
ATOM 823 C C . GLY A 1 104 ? -16.967 6.940 15.394 1.00 95.94 104 GLY A C 1
ATOM 824 O O . GLY A 1 104 ? -16.639 8.104 15.170 1.00 95.94 104 GLY A O 1
ATOM 825 N N . LEU A 1 105 ? -17.491 6.539 16.550 1.00 95.94 105 LEU A N 1
ATOM 826 C CA . LEU A 1 105 ? -17.647 7.404 17.718 1.00 95.94 105 LEU A CA 1
ATOM 827 C C . LEU A 1 105 ? -16.527 7.128 18.718 1.00 95.94 105 LEU A C 1
ATOM 829 O O . LEU A 1 105 ? -16.278 5.978 19.077 1.00 95.94 105 LEU A O 1
ATOM 833 N N . LEU A 1 106 ? -15.856 8.179 19.179 1.00 94.88 106 LEU A N 1
ATOM 834 C CA . LEU A 1 106 ? -14.892 8.070 20.269 1.00 94.88 106 LEU A CA 1
ATOM 835 C C . LEU A 1 106 ? -15.629 8.074 21.606 1.00 94.88 106 LEU A C 1
ATOM 837 O O . LEU A 1 106 ? -16.479 8.926 21.856 1.00 94.88 106 LEU A O 1
ATOM 841 N N . ARG A 1 107 ? -15.255 7.148 22.485 1.00 93.19 107 ARG A N 1
ATOM 842 C CA . ARG A 1 107 ? -15.666 7.145 23.891 1.00 93.19 107 ARG A CA 1
ATOM 843 C C . ARG A 1 107 ? -14.463 6.924 24.805 1.00 93.19 107 ARG A C 1
ATOM 845 O O . ARG A 1 107 ? -13.490 6.322 24.350 1.00 93.19 107 ARG A O 1
ATOM 852 N N . PRO A 1 108 ? -14.513 7.341 26.078 1.00 90.38 108 PRO A N 1
ATOM 853 C CA . PRO A 1 108 ? -13.520 6.920 27.061 1.00 90.38 108 PRO A CA 1
ATOM 854 C C . PRO A 1 108 ? -13.428 5.385 27.137 1.00 90.38 108 PRO A C 1
ATOM 856 O O . PRO A 1 108 ? -14.432 4.680 26.969 1.00 90.38 108 PRO A O 1
ATOM 859 N N . ALA A 1 109 ? -12.219 4.861 27.334 1.00 87.81 109 ALA A N 1
ATOM 860 C CA . ALA A 1 109 ? -12.000 3.434 27.559 1.00 87.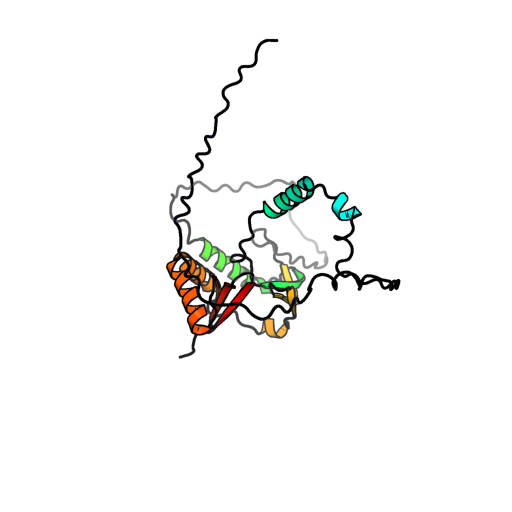81 109 ALA A CA 1
ATOM 861 C C . ALA A 1 109 ? -12.432 3.037 28.983 1.00 87.81 109 ALA A C 1
ATOM 863 O O . ALA A 1 109 ? -12.209 3.793 29.929 1.00 87.81 109 ALA A O 1
ATOM 864 N N . PHE A 1 110 ? -13.041 1.858 29.133 1.00 83.06 110 PHE A N 1
ATOM 865 C CA . PHE A 1 110 ? -13.489 1.351 30.435 1.00 83.06 110 PHE A CA 1
ATOM 866 C C . PHE A 1 110 ? -12.380 0.585 31.172 1.00 83.06 110 PHE A C 1
ATOM 868 O O . PHE A 1 110 ? -11.377 0.184 30.576 1.00 83.06 110 PHE A O 1
ATOM 875 N N . ILE A 1 111 ? -12.563 0.349 32.475 1.00 75.06 111 ILE A N 1
ATOM 876 C CA . ILE A 1 111 ? -11.556 -0.307 33.321 1.00 75.06 111 ILE A CA 1
ATOM 877 C C . ILE A 1 111 ? -11.341 -1.783 32.948 1.00 75.06 111 ILE A C 1
ATOM 879 O O . ILE A 1 111 ? -10.236 -2.302 33.087 1.00 75.06 111 ILE A O 1
ATOM 883 N N . GLU A 1 112 ? -12.357 -2.455 32.407 1.00 79.25 112 GLU A N 1
ATOM 884 C CA . GLU A 1 112 ? -12.280 -3.843 31.941 1.00 79.25 112 GLU A CA 1
ATOM 885 C C . GLU A 1 112 ? -11.393 -3.981 30.691 1.00 79.25 112 GLU A C 1
ATOM 887 O O . GLU A 1 112 ? -10.745 -5.008 30.486 1.00 79.25 112 GLU A O 1
ATOM 892 N N . GLU A 1 113 ? -11.303 -2.920 29.883 1.00 80.50 113 GLU A N 1
ATOM 893 C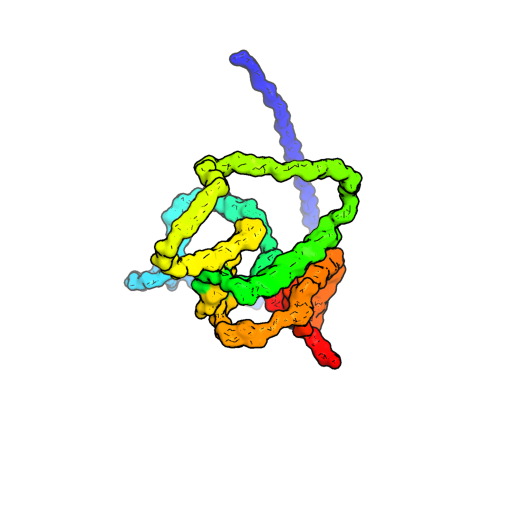 CA . GLU A 1 113 ? -10.511 -2.856 28.644 1.00 80.50 113 GLU A CA 1
ATOM 894 C C . GLU A 1 113 ? -9.013 -2.596 28.932 1.00 80.50 113 GLU A C 1
ATOM 896 O O . GLU A 1 113 ? -8.165 -2.623 28.039 1.00 80.50 113 GLU A O 1
ATOM 901 N N . HIS A 1 114 ? -8.653 -2.391 30.203 1.00 72.62 114 HIS A N 1
ATOM 902 C CA . HIS A 1 114 ? -7.309 -2.027 30.648 1.00 72.62 114 HIS A CA 1
ATOM 903 C C . HIS A 1 114 ? -6.256 -3.117 30.405 1.00 72.62 114 HIS A C 1
ATOM 905 O O . HIS A 1 114 ? -5.095 -2.811 30.128 1.00 72.62 114 HIS A O 1
ATOM 911 N N . SER A 1 115 ? -6.634 -4.395 30.498 1.00 75.25 115 SER A N 1
ATOM 912 C CA . SER A 1 115 ? -5.694 -5.507 30.284 1.00 75.25 115 SER A CA 1
ATOM 913 C C . SER A 1 115 ? -5.151 -5.535 28.848 1.00 75.25 115 SER A C 1
ATOM 915 O O . SER A 1 115 ? -3.959 -5.777 28.632 1.00 75.25 115 SER A O 1
ATOM 917 N N . GLU A 1 116 ? -6.002 -5.207 27.874 1.00 77.94 116 GLU A N 1
ATOM 918 C CA . GLU A 1 116 ? -5.642 -5.092 26.462 1.00 77.94 116 GLU A CA 1
ATOM 919 C C . GLU A 1 116 ? -4.712 -3.894 26.246 1.00 77.94 116 GLU A C 1
ATOM 921 O O . GLU A 1 116 ? -3.629 -4.040 25.673 1.00 77.94 116 GLU A O 1
ATOM 926 N N . ILE A 1 117 ? -5.079 -2.729 26.793 1.00 79.62 117 ILE A N 1
ATOM 927 C CA . ILE A 1 117 ? -4.290 -1.491 26.711 1.00 79.62 117 ILE A CA 1
ATOM 928 C C . ILE A 1 117 ? -2.884 -1.705 27.290 1.00 79.62 117 ILE A C 1
ATOM 930 O O . ILE A 1 117 ? -1.883 -1.391 26.641 1.00 79.62 117 ILE A O 1
ATOM 934 N N . GLN A 1 118 ? -2.789 -2.305 28.478 1.00 74.88 118 GLN A N 1
ATOM 935 C CA . GLN A 1 118 ? -1.512 -2.544 29.145 1.00 74.88 118 GLN A CA 1
ATOM 936 C C . GLN A 1 118 ? -0.622 -3.504 28.345 1.00 74.88 118 GLN A C 1
ATOM 938 O O . GLN A 1 118 ? 0.564 -3.225 28.159 1.00 74.88 118 GLN A O 1
ATOM 943 N N . LYS A 1 119 ? -1.188 -4.588 27.795 1.00 78.38 119 LYS A N 1
ATOM 944 C CA . LYS A 1 119 ? -0.456 -5.534 26.939 1.00 78.38 119 LYS A CA 1
ATOM 945 C C . LYS A 1 119 ? 0.156 -4.841 25.717 1.00 78.38 119 LYS A C 1
ATOM 947 O O . LYS A 1 119 ? 1.311 -5.113 25.368 1.00 78.38 119 LYS A O 1
ATOM 952 N N . HIS A 1 120 ? -0.587 -3.938 25.078 1.00 72.19 120 HIS A N 1
ATOM 953 C CA . HIS A 1 120 ? -0.094 -3.190 23.921 1.00 72.19 120 HIS A CA 1
ATOM 954 C C . HIS A 1 120 ? 1.041 -2.225 24.289 1.00 72.19 120 HIS A C 1
ATOM 956 O O . HIS A 1 120 ? 2.050 -2.177 23.581 1.00 72.19 120 HIS A O 1
ATOM 962 N N . ILE A 1 121 ? 0.936 -1.525 25.422 1.00 76.69 121 ILE A N 1
ATOM 963 C CA . ILE A 1 121 ? 1.989 -0.621 25.908 1.00 76.69 121 ILE A CA 1
ATOM 964 C C . ILE A 1 121 ? 3.277 -1.398 26.212 1.00 76.69 121 ILE A C 1
ATOM 966 O O . ILE A 1 121 ? 4.351 -1.017 25.742 1.00 76.69 121 ILE A O 1
ATOM 970 N N . SER A 1 122 ? 3.182 -2.518 26.935 1.00 70.69 122 SER A N 1
ATOM 971 C CA . SER A 1 122 ? 4.350 -3.335 27.290 1.00 70.69 122 SER A CA 1
ATOM 972 C C . SER A 1 122 ? 5.063 -3.907 26.060 1.00 70.69 122 SER A C 1
ATOM 974 O O . SER A 1 122 ? 6.290 -3.891 25.998 1.00 70.69 122 SER A O 1
ATOM 976 N N . THR A 1 123 ? 4.304 -4.353 25.052 1.00 67.12 123 THR A N 1
ATOM 977 C CA . THR A 1 123 ? 4.861 -4.906 23.802 1.00 67.12 123 THR A CA 1
ATOM 978 C C . THR A 1 123 ? 5.628 -3.850 22.997 1.00 67.12 123 THR A C 1
ATOM 980 O O . THR A 1 123 ? 6.642 -4.154 22.363 1.00 67.12 123 THR A O 1
ATOM 983 N N . ASN A 1 124 ? 5.174 -2.595 23.027 1.00 61.88 124 ASN A N 1
ATOM 984 C CA . ASN A 1 124 ? 5.853 -1.494 22.346 1.00 61.88 124 ASN A CA 1
ATOM 985 C C . ASN A 1 124 ? 7.133 -1.068 23.080 1.00 61.88 124 ASN A C 1
ATOM 987 O O . ASN A 1 124 ? 8.152 -0.837 22.430 1.00 61.88 124 ASN A O 1
ATOM 991 N N . GLN A 1 125 ? 7.122 -1.053 24.417 1.00 60.22 125 GLN A N 1
ATOM 992 C CA . GLN A 1 125 ? 8.310 -0.735 25.219 1.00 60.22 125 GLN A CA 1
ATOM 993 C C . GLN A 1 125 ? 9.421 -1.783 25.062 1.00 60.22 125 GLN A C 1
ATOM 995 O O . GLN A 1 125 ? 10.584 -1.416 24.899 1.00 60.22 125 GLN A O 1
ATOM 1000 N N . SER A 1 126 ? 9.077 -3.077 25.012 1.00 56.19 126 SER A N 1
ATOM 1001 C CA . SER A 1 126 ? 10.065 -4.138 24.766 1.00 56.19 126 SER A CA 1
ATOM 1002 C C . SER A 1 126 ? 10.688 -4.068 23.368 1.00 56.19 126 SER A C 1
ATOM 1004 O O . SER A 1 126 ? 11.818 -4.503 23.176 1.00 56.19 126 SER A O 1
ATOM 1006 N N . ARG A 1 127 ? 9.968 -3.515 22.380 1.00 52.03 127 ARG A N 1
ATOM 1007 C CA . ARG A 1 127 ? 10.483 -3.321 21.013 1.00 52.03 127 ARG A CA 1
ATOM 1008 C C . ARG A 1 127 ? 11.409 -2.109 20.896 1.00 52.03 127 ARG A C 1
ATOM 1010 O O . ARG A 1 127 ? 12.292 -2.114 20.043 1.00 52.03 127 ARG A O 1
ATOM 1017 N N . SER A 1 128 ? 11.230 -1.080 21.729 1.00 50.47 128 SER A N 1
ATOM 1018 C CA . SER A 1 128 ? 12.111 0.097 21.738 1.00 50.47 128 SER A CA 1
ATOM 1019 C C . SER A 1 128 ? 13.416 -0.122 22.505 1.00 50.47 128 SER A C 1
ATOM 1021 O O . SER A 1 128 ? 14.412 0.524 22.196 1.00 50.47 128 SER A O 1
ATOM 1023 N N . SER A 1 129 ? 13.446 -1.045 23.472 1.00 48.00 129 SER A N 1
ATOM 1024 C CA . SER A 1 129 ? 14.632 -1.308 24.301 1.00 48.00 129 SER A CA 1
ATOM 1025 C C . SER A 1 129 ? 15.781 -2.036 23.586 1.00 48.00 129 SER A C 1
ATOM 1027 O O . SER A 1 129 ? 16.870 -2.130 24.144 1.00 48.00 129 SER A O 1
ATOM 1029 N N . ASP A 1 130 ? 15.595 -2.488 22.341 1.00 43.22 130 ASP A N 1
ATOM 1030 C CA . ASP A 1 130 ? 16.659 -3.123 21.543 1.00 43.22 130 ASP A CA 1
ATOM 1031 C C . ASP A 1 130 ? 17.628 -2.120 20.883 1.00 43.22 130 ASP A C 1
ATOM 1033 O O . ASP A 1 130 ? 18.573 -2.511 20.194 1.00 43.22 130 ASP A O 1
ATOM 1037 N N . LYS A 1 131 ? 17.438 -0.814 21.100 1.00 47.50 131 LYS A N 1
ATOM 1038 C CA . LYS A 1 131 ? 18.364 0.233 20.657 1.00 47.50 131 LYS A CA 1
ATOM 1039 C C . LYS A 1 131 ? 18.703 1.136 21.835 1.00 47.50 131 LYS A C 1
ATOM 1041 O O . LYS A 1 131 ? 17.995 2.099 22.065 1.00 47.50 131 LYS A O 1
ATOM 1046 N N . HIS A 1 132 ? 19.740 0.766 22.584 1.00 38.84 132 HIS A N 1
ATOM 1047 C CA . HIS A 1 132 ? 20.650 1.604 23.389 1.00 38.84 132 HIS A CA 1
ATOM 1048 C C . HIS A 1 132 ? 21.167 0.789 24.581 1.00 38.84 132 HIS A C 1
ATOM 1050 O O . HIS A 1 132 ? 20.730 0.946 25.717 1.00 38.84 132 HIS A O 1
ATOM 1056 N N . GLN A 1 133 ? 22.151 -0.076 24.327 1.00 40.31 133 GLN A N 1
ATOM 1057 C CA . GLN A 1 133 ? 23.148 -0.365 25.352 1.00 40.31 133 GLN A CA 1
ATOM 1058 C C . GLN A 1 133 ? 24.360 0.516 25.085 1.00 40.31 133 GLN A C 1
ATOM 1060 O O . GLN A 1 133 ? 24.966 0.413 24.022 1.00 40.31 133 GLN A O 1
ATOM 1065 N N . VAL A 1 134 ? 24.645 1.365 26.073 1.00 34.22 134 VAL A N 1
ATOM 1066 C CA . VAL A 1 134 ? 25.934 1.905 26.541 1.00 34.22 134 VAL A CA 1
ATOM 1067 C C . VAL A 1 134 ? 25.659 3.341 26.989 1.00 34.22 134 VAL A C 1
ATOM 1069 O O . VAL A 1 134 ? 25.531 4.224 26.155 1.00 34.22 134 VAL A O 1
ATOM 1072 N N . GLU A 1 135 ? 25.511 3.560 28.298 1.00 30.55 135 GLU A N 1
ATOM 1073 C CA . GLU A 1 135 ? 26.461 4.373 29.073 1.00 30.55 135 GLU A CA 1
ATOM 1074 C C . GLU A 1 135 ? 25.997 4.553 30.537 1.00 30.55 135 GLU A C 1
ATOM 1076 O O . GLU A 1 135 ? 24.956 5.124 30.834 1.00 30.55 135 GLU A O 1
ATOM 1081 N N . LYS A 1 136 ? 26.819 3.998 31.436 1.00 29.34 136 LYS A N 1
ATOM 1082 C CA . LYS A 1 136 ? 27.084 4.367 32.838 1.00 29.34 136 LYS A CA 1
ATOM 1083 C C . LYS A 1 136 ? 25.930 4.740 33.787 1.00 29.34 136 LYS A C 1
ATOM 1085 O O . LYS A 1 136 ? 25.460 5.867 33.871 1.00 29.34 136 LYS A O 1
ATOM 1090 N N . VAL A 1 137 ? 25.712 3.799 34.706 1.00 39.41 137 VAL A N 1
ATOM 1091 C CA . VAL A 1 137 ? 25.356 4.028 36.113 1.00 39.41 137 VAL A CA 1
ATOM 1092 C C . VAL A 1 137 ? 26.269 5.088 36.743 1.00 39.41 137 VAL A C 1
ATOM 1094 O O . VAL A 1 137 ? 27.464 4.841 36.898 1.00 39.41 137 VAL A O 1
ATOM 1097 N N . VAL A 1 138 ? 25.688 6.201 37.192 1.00 31.44 138 VAL A N 1
ATOM 1098 C CA . VAL A 1 138 ? 26.073 6.908 38.424 1.00 31.44 138 VAL A CA 1
ATOM 1099 C C . VAL A 1 138 ? 24.780 7.439 39.039 1.00 31.44 138 VAL A C 1
ATOM 1101 O O . VAL A 1 138 ? 24.014 8.133 38.378 1.00 31.44 138 VAL A O 1
ATOM 1104 N N . GLY A 1 139 ? 24.504 7.021 40.272 1.00 32.16 139 GLY A N 1
ATOM 1105 C CA . GLY A 1 139 ? 23.289 7.386 40.985 1.00 32.16 139 GLY A CA 1
ATOM 1106 C C . GLY A 1 139 ? 23.320 8.817 41.499 1.00 32.16 139 GLY A C 1
ATOM 1107 O O . GLY A 1 139 ? 24.386 9.335 41.820 1.00 32.16 139 GLY A O 1
ATOM 1108 N N . ASP A 1 140 ? 22.138 9.399 41.676 1.00 29.69 140 ASP A N 1
ATOM 1109 C CA . ASP A 1 140 ? 21.920 10.294 42.800 1.00 29.69 140 ASP A CA 1
ATOM 1110 C C . ASP A 1 140 ? 20.459 10.276 43.261 1.00 29.69 140 ASP A C 1
ATOM 1112 O O . ASP A 1 140 ? 19.565 9.746 42.601 1.00 29.69 140 ASP A O 1
ATOM 1116 N N . LYS A 1 141 ? 20.301 10.734 44.493 1.00 33.88 141 LYS A N 1
ATOM 1117 C CA . LYS A 1 141 ? 19.292 10.369 45.479 1.00 33.88 141 LYS A CA 1
ATOM 1118 C C . LYS A 1 141 ? 17.883 10.912 45.225 1.00 33.88 141 LYS A C 1
ATOM 1120 O O . LYS A 1 141 ? 17.671 11.946 44.608 1.00 33.88 141 LYS A O 1
ATOM 1125 N N . VAL A 1 142 ? 16.948 10.179 45.827 1.00 39.09 142 VAL A N 1
ATOM 1126 C CA . VAL A 1 142 ? 15.592 10.573 46.227 1.00 39.09 142 VAL A CA 1
ATOM 1127 C C . VAL A 1 142 ? 15.560 12.000 46.775 1.00 39.09 142 VAL A C 1
ATOM 1129 O O . VAL A 1 142 ? 16.285 12.277 47.723 1.00 39.09 142 VAL A O 1
ATOM 1132 N N . GLU A 1 143 ? 14.648 12.827 46.264 1.00 31.80 143 GLU A N 1
ATOM 1133 C CA . GLU A 1 143 ? 13.879 13.783 47.069 1.00 31.80 143 GLU A CA 1
ATOM 1134 C C . GLU A 1 143 ? 12.580 14.164 46.337 1.00 31.80 143 GLU A C 1
ATOM 1136 O O . GLU A 1 143 ? 12.566 14.831 45.305 1.00 31.80 143 GLU A O 1
ATOM 1141 N N . ASP A 1 144 ? 11.482 13.651 46.888 1.00 35.94 144 ASP A N 1
ATOM 1142 C CA . ASP A 1 144 ? 10.103 14.059 46.647 1.00 35.94 144 ASP A CA 1
ATOM 1143 C C . ASP A 1 144 ? 9.865 15.401 47.359 1.00 35.94 144 ASP A C 1
ATOM 1145 O O . ASP A 1 144 ? 9.861 15.457 48.590 1.00 35.94 144 ASP A O 1
ATOM 1149 N N . VAL A 1 145 ? 9.699 16.487 46.594 1.00 35.28 145 VAL A N 1
ATOM 1150 C CA . VAL A 1 145 ? 9.232 17.791 47.098 1.00 35.28 145 VAL A CA 1
ATOM 1151 C C . VAL A 1 145 ? 8.189 18.385 46.142 1.00 35.28 145 VAL A C 1
ATOM 1153 O O . VAL A 1 145 ? 8.466 19.211 45.280 1.00 35.28 145 VAL A O 1
ATOM 1156 N N . SER A 1 146 ? 6.969 17.873 46.255 1.00 29.41 146 SER A N 1
ATOM 1157 C CA . SER A 1 146 ? 5.738 18.630 46.545 1.00 29.41 146 SER A CA 1
ATOM 1158 C C . SER A 1 146 ? 5.578 20.121 46.113 1.00 29.41 146 SER A C 1
ATOM 1160 O O . SER A 1 146 ? 6.188 21.028 46.669 1.00 29.41 146 SER A O 1
ATOM 1162 N N . ILE A 1 147 ? 4.505 20.336 45.326 1.00 32.31 147 ILE A N 1
ATOM 1163 C CA . ILE A 1 147 ? 3.428 21.356 45.474 1.00 32.31 147 ILE A CA 1
ATOM 1164 C C . ILE A 1 147 ? 3.602 22.751 44.828 1.00 32.31 147 ILE A C 1
ATOM 1166 O O . ILE A 1 147 ? 4.240 23.648 45.369 1.00 32.31 147 ILE A O 1
ATOM 1170 N N . ILE A 1 148 ? 2.800 22.985 43.777 1.00 32.25 148 ILE A N 1
ATOM 1171 C CA . ILE A 1 148 ? 2.142 24.268 43.449 1.00 32.25 148 ILE A CA 1
ATOM 1172 C C . ILE A 1 148 ? 0.704 23.899 43.026 1.00 32.25 148 ILE A C 1
ATOM 1174 O O . ILE A 1 148 ? 0.481 23.393 41.935 1.00 32.25 148 ILE A O 1
ATOM 1178 N N . ASN A 1 149 ? -0.280 23.900 43.923 1.00 37.31 149 ASN A N 1
ATOM 1179 C CA . ASN A 1 149 ? -1.201 25.021 44.095 1.00 37.31 149 ASN A CA 1
ATOM 1180 C C . ASN A 1 149 ? -1.964 24.859 45.417 1.00 37.31 149 ASN A C 1
ATOM 1182 O O . ASN A 1 149 ? -2.398 23.765 45.776 1.00 37.31 149 ASN A O 1
ATOM 1186 N N . GLY A 1 150 ? -2.113 25.964 46.144 1.00 38.06 150 GLY A N 1
ATOM 1187 C CA . GLY A 1 150 ? -2.599 25.984 47.516 1.00 38.06 150 GLY A CA 1
ATOM 1188 C C . GLY A 1 150 ? -4.056 25.554 47.699 1.00 38.06 150 GLY A C 1
ATOM 1189 O O . GLY A 1 150 ? -4.978 26.215 47.229 1.00 38.06 150 GLY A O 1
ATOM 1190 N N . HIS A 1 151 ? -4.256 24.539 48.538 1.00 29.91 151 HIS A N 1
ATOM 1191 C CA . HIS A 1 151 ? -5.326 24.556 49.531 1.00 29.91 151 HIS A CA 1
ATOM 1192 C C . HIS A 1 151 ? -4.922 23.729 50.758 1.00 29.91 151 HIS A C 1
ATOM 1194 O O . HIS A 1 151 ? -4.616 22.543 50.678 1.00 29.91 151 HIS A O 1
ATOM 1200 N N . ARG A 1 152 ? -4.860 24.410 51.901 1.00 34.84 152 ARG A N 1
ATOM 1201 C CA . ARG A 1 152 ? -4.454 23.896 53.211 1.00 34.84 152 ARG A CA 1
ATOM 1202 C C . ARG A 1 152 ? -5.656 23.244 53.880 1.00 34.84 152 ARG A C 1
ATOM 1204 O O . ARG A 1 152 ? -6.440 23.970 54.477 1.00 34.84 152 ARG A O 1
ATOM 1211 N N . ASN A 1 153 ? -5.740 21.916 53.895 1.00 32.44 153 ASN A N 1
ATOM 1212 C CA . ASN A 1 153 ? -6.694 21.214 54.758 1.00 32.44 153 ASN A CA 1
ATOM 1213 C C . ASN A 1 153 ? -5.936 20.241 55.669 1.00 32.44 153 ASN A C 1
ATOM 1215 O O . ASN A 1 153 ? -5.447 19.200 55.238 1.00 32.44 153 ASN A O 1
ATOM 1219 N N . GLY A 1 154 ? -5.794 20.645 56.934 1.00 28.33 154 GLY A N 1
ATOM 1220 C CA . GLY A 1 154 ? -5.210 19.837 57.997 1.00 28.33 154 GLY A CA 1
ATOM 1221 C C . GLY A 1 154 ? -6.102 18.655 58.369 1.00 28.33 154 GLY A C 1
ATOM 1222 O O . GLY A 1 154 ? -7.326 18.727 58.290 1.00 28.33 154 GLY A O 1
ATOM 1223 N N . LEU A 1 155 ? -5.459 17.572 58.797 1.00 38.78 155 LEU A N 1
ATOM 1224 C CA . LEU A 1 155 ? -6.109 16.406 59.380 1.00 38.78 155 LEU A CA 1
ATOM 1225 C C . LEU A 1 155 ? -6.865 16.813 60.658 1.00 38.78 155 LEU A C 1
ATOM 1227 O O . LEU A 1 155 ? -6.262 17.345 61.590 1.00 38.7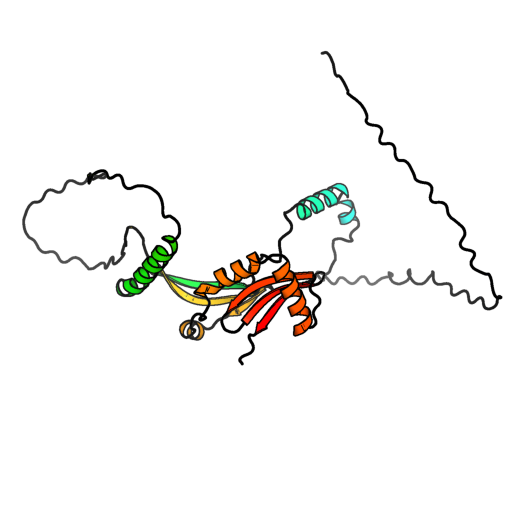8 155 LEU A O 1
ATOM 1231 N N . GLY A 1 156 ? -8.165 16.528 60.721 1.00 28.05 156 GLY A N 1
ATOM 1232 C CA . GLY A 1 156 ? -8.974 16.773 61.912 1.00 28.05 156 GLY A CA 1
ATOM 1233 C C . GLY A 1 156 ? -10.392 16.214 61.808 1.00 28.05 156 GLY A C 1
ATOM 1234 O O . GLY A 1 156 ? -11.286 16.912 61.367 1.00 28.05 156 GLY A O 1
ATOM 1235 N N . SER A 1 157 ? -10.550 14.965 62.251 1.00 33.22 157 SER A N 1
ATOM 1236 C CA . SER A 1 157 ? -11.681 14.404 63.014 1.00 33.22 157 SER A CA 1
ATOM 1237 C C . SER A 1 157 ? -13.151 14.663 62.607 1.00 33.22 157 SER A C 1
ATOM 1239 O O . SER A 1 157 ? -13.642 15.783 62.644 1.00 33.22 157 SER A O 1
ATOM 1241 N N . SER A 1 158 ? -13.879 13.538 62.529 1.00 33.41 158 SER A N 1
ATOM 1242 C CA . SER A 1 158 ? -15.276 13.332 62.966 1.00 33.41 158 SER A CA 1
ATOM 1243 C C . SER A 1 158 ? -16.433 13.668 62.010 1.00 33.41 158 SER A C 1
ATOM 1245 O O . SER A 1 158 ? -16.775 14.823 61.813 1.00 33.41 158 SER A O 1
ATOM 1247 N N . LYS A 1 159 ? -17.093 12.580 61.566 1.00 37.22 159 LYS A N 1
ATOM 1248 C CA . LYS A 1 159 ? -18.552 12.340 61.442 1.00 37.22 159 LYS A CA 1
ATOM 1249 C C . LYS A 1 159 ? -19.426 13.473 60.872 1.00 37.22 159 LYS A C 1
ATOM 1251 O O . LYS A 1 159 ? -19.660 14.460 61.553 1.00 37.22 159 LYS A O 1
ATOM 1256 N N . ASP A 1 160 ? -20.019 13.243 59.697 1.00 29.75 160 ASP A N 1
ATOM 1257 C CA . ASP A 1 160 ? -21.474 13.040 59.570 1.00 29.75 160 ASP A CA 1
ATOM 1258 C C . ASP A 1 160 ? -21.911 12.716 58.128 1.00 29.75 160 ASP A C 1
ATOM 1260 O O . ASP A 1 160 ? -21.277 13.099 57.147 1.00 29.75 160 ASP A O 1
ATOM 1264 N N . ASN A 1 161 ? -22.996 11.941 58.036 1.00 40.47 161 ASN A N 1
ATOM 1265 C CA . ASN A 1 161 ? -23.667 11.487 56.819 1.00 40.47 161 ASN A CA 1
ATOM 1266 C C . ASN A 1 161 ? -24.098 12.646 55.907 1.00 40.47 161 ASN A C 1
ATOM 1268 O O . ASN A 1 161 ? -24.851 13.517 56.336 1.00 40.47 161 ASN A O 1
ATOM 1272 N N . SER A 1 162 ? -23.810 12.538 54.609 1.00 33.78 162 SER A N 1
ATOM 1273 C CA . SER A 1 162 ? -24.776 12.925 53.573 1.00 33.78 162 SER A CA 1
ATOM 1274 C C . SER A 1 162 ? -24.506 12.162 52.278 1.00 33.78 162 SER A C 1
ATOM 1276 O O . SER A 1 162 ? -23.401 12.147 51.744 1.00 33.78 162 SER A O 1
ATOM 1278 N N . THR A 1 163 ? -25.539 11.462 51.826 1.00 43.53 163 THR A N 1
ATOM 1279 C CA . THR A 1 163 ? -25.666 10.822 50.521 1.00 43.53 163 THR A CA 1
ATOM 1280 C C . THR A 1 163 ? -25.608 11.906 49.447 1.00 43.53 163 THR A C 1
ATOM 1282 O O . THR A 1 163 ? -26.437 12.813 49.461 1.00 43.53 163 THR A O 1
ATOM 1285 N N . SER A 1 164 ? -24.649 11.820 48.527 1.00 34.09 164 SER A N 1
ATOM 1286 C CA . SER A 1 164 ? -24.609 12.657 47.327 1.00 34.09 164 SER A CA 1
ATOM 1287 C C . SER A 1 164 ? -24.026 11.835 46.182 1.00 34.09 164 SER A C 1
ATOM 1289 O O . SER A 1 164 ? -22.818 11.672 46.082 1.00 34.09 164 SER A O 1
ATOM 1291 N N . GLU A 1 165 ? -24.951 11.257 45.420 1.00 34.28 165 GLU A N 1
ATOM 1292 C CA . GLU A 1 165 ? -24.908 10.919 43.993 1.00 34.28 165 GLU A CA 1
ATOM 1293 C C . GLU A 1 165 ? -23.544 10.527 43.393 1.00 34.28 165 GLU A C 1
ATOM 1295 O O . GLU A 1 165 ? -22.670 11.357 43.143 1.00 34.28 165 GLU A O 1
ATOM 1300 N N . GLU A 1 166 ? -23.425 9.229 43.089 1.00 41.16 166 GLU A N 1
ATOM 1301 C CA . GLU A 1 166 ? -22.473 8.658 42.137 1.00 41.16 166 GLU A CA 1
ATOM 1302 C C . GLU A 1 166 ? -22.559 9.396 40.795 1.00 41.16 166 GLU A C 1
ATOM 1304 O O . GLU A 1 166 ? -23.369 9.077 39.930 1.00 41.16 166 GLU A O 1
ATOM 1309 N N . SER A 1 167 ? -21.679 10.367 40.578 1.00 42.03 167 SER A N 1
ATOM 1310 C CA . SER A 1 167 ? -21.168 10.602 39.235 1.00 42.03 167 SER A CA 1
ATOM 1311 C C . SER A 1 167 ? -19.915 9.748 39.095 1.00 42.03 167 SER A C 1
ATOM 1313 O O . SER A 1 167 ? -18.844 10.133 39.573 1.00 42.03 167 SER A O 1
ATOM 1315 N N . GLU A 1 168 ? -20.067 8.570 38.490 1.00 45.00 168 GLU A N 1
ATOM 1316 C CA . GLU A 1 168 ? -18.985 7.693 38.044 1.00 45.00 168 GLU A CA 1
ATOM 1317 C C . GLU A 1 168 ? -18.059 8.452 37.086 1.00 45.00 168 GLU A C 1
ATOM 1319 O O . GLU A 1 168 ? -18.140 8.355 35.863 1.00 45.00 168 GLU A O 1
ATOM 1324 N N . LYS A 1 169 ? -17.142 9.240 37.639 1.00 51.22 169 LYS A N 1
ATOM 1325 C CA . LYS A 1 169 ? -16.030 9.810 36.894 1.00 51.22 169 LYS A CA 1
ATOM 1326 C C . LYS A 1 169 ? -14.934 8.749 36.818 1.00 51.22 169 LYS A C 1
ATOM 1328 O O . LYS A 1 169 ? -13.861 8.908 37.388 1.00 51.22 169 LYS A O 1
ATOM 1333 N N . ASN A 1 170 ? -15.223 7.645 36.127 1.00 49.06 170 ASN A N 1
ATOM 1334 C CA . ASN A 1 170 ? -14.261 6.581 35.822 1.00 49.06 170 ASN A CA 1
ATOM 1335 C C . ASN A 1 170 ? -13.321 7.022 34.683 1.00 49.06 170 ASN A C 1
ATOM 1337 O O . ASN A 1 170 ? -13.106 6.315 33.704 1.00 49.06 170 ASN A O 1
ATOM 1341 N N . GLU A 1 171 ? -12.791 8.239 34.789 1.00 52.62 171 GLU A N 1
ATOM 1342 C CA . GLU A 1 171 ? -11.847 8.821 33.846 1.00 52.62 171 GLU A CA 1
ATOM 1343 C C . GLU A 1 171 ? -10.440 8.444 34.324 1.00 52.62 171 GLU A C 1
ATOM 1345 O O . GLU A 1 171 ? -9.860 9.070 35.213 1.00 52.62 171 GLU A O 1
ATOM 1350 N N . ILE A 1 172 ? -9.933 7.322 33.811 1.00 58.31 172 ILE A N 1
ATOM 1351 C CA . ILE A 1 172 ? -8.681 6.730 34.283 1.00 58.31 172 ILE A CA 1
ATOM 1352 C C . ILE A 1 172 ? -7.508 7.411 33.583 1.00 58.31 172 ILE A C 1
ATOM 1354 O O . ILE A 1 172 ? -7.300 7.263 32.379 1.00 58.31 172 ILE A O 1
ATOM 1358 N N . SER A 1 173 ? -6.717 8.128 34.376 1.00 51.25 173 SER A N 1
ATOM 1359 C CA . SER A 1 173 ? -5.388 8.603 34.007 1.00 51.25 173 SER A CA 1
ATOM 1360 C C . SER A 1 173 ? -4.369 7.527 34.384 1.00 51.25 173 SER A C 1
ATOM 1362 O O . SER A 1 173 ? -4.011 7.382 35.553 1.00 51.25 173 SER A O 1
ATOM 1364 N N . MET A 1 174 ? -3.916 6.729 33.415 1.00 55.12 174 MET A N 1
ATOM 1365 C CA . MET A 1 174 ? -2.811 5.791 33.635 1.00 55.12 174 MET A CA 1
ATOM 1366 C C . MET A 1 174 ? -1.513 6.535 33.310 1.00 55.12 174 MET A C 1
ATOM 1368 O O . MET A 1 174 ? -1.322 6.973 32.177 1.00 55.12 174 MET A O 1
ATOM 1372 N N . ASN A 1 175 ? -0.641 6.754 34.298 1.00 59.72 175 ASN A N 1
ATOM 1373 C CA . ASN A 1 175 ? 0.587 7.554 34.144 1.00 59.72 175 ASN A CA 1
ATOM 1374 C C . ASN A 1 175 ? 0.365 8.956 33.524 1.00 59.72 175 ASN A C 1
ATOM 1376 O O . ASN A 1 175 ? 1.217 9.447 32.787 1.00 59.72 175 ASN A O 1
ATOM 1380 N N . GLY A 1 176 ? -0.781 9.600 33.770 1.00 70.12 176 GLY A N 1
ATOM 1381 C CA . GLY A 1 176 ? -1.099 10.899 33.162 1.00 70.12 176 GLY A CA 1
ATOM 1382 C C . GLY A 1 176 ? -1.781 10.826 31.788 1.00 70.12 176 GLY A C 1
ATOM 1383 O O . GLY A 1 176 ? -2.137 11.871 31.253 1.00 70.12 176 GLY A O 1
ATOM 1384 N N . SER A 1 177 ? -1.968 9.633 31.208 1.00 76.44 177 SER A N 1
ATOM 1385 C CA . SER A 1 177 ? -2.556 9.445 29.871 1.00 76.44 177 SER A CA 1
ATOM 1386 C C . SER A 1 177 ? -4.027 9.023 29.935 1.00 76.44 177 SER A C 1
ATOM 1388 O O . SER A 1 177 ? -4.385 8.141 30.718 1.00 76.44 177 SER A O 1
ATOM 1390 N N . LEU A 1 178 ? -4.860 9.629 29.080 1.00 82.50 178 LEU A N 1
ATOM 1391 C CA . LEU A 1 178 ? -6.274 9.284 28.883 1.00 82.50 178 LEU A CA 1
ATOM 1392 C C . LEU A 1 178 ? -6.435 8.386 27.652 1.00 82.50 178 LEU A C 1
ATOM 1394 O O . LEU A 1 178 ? -5.908 8.696 26.583 1.00 82.50 178 LEU A O 1
ATOM 1398 N N . PHE A 1 179 ? -7.198 7.302 27.790 1.00 86.69 179 PHE A N 1
ATOM 1399 C CA . PHE A 1 179 ? -7.455 6.355 26.705 1.00 86.69 179 PHE A CA 1
ATOM 1400 C C . PHE A 1 179 ? -8.881 6.486 26.180 1.00 86.69 179 PHE A C 1
ATOM 1402 O O . PHE A 1 179 ? -9.844 6.536 26.945 1.00 86.69 179 PHE A O 1
ATOM 1409 N N . TYR A 1 180 ? -9.004 6.485 24.855 1.00 90.50 180 TYR A N 1
ATOM 1410 C CA . TYR A 1 180 ? -10.276 6.509 24.146 1.00 90.50 180 TYR A CA 1
ATOM 1411 C C . TYR A 1 180 ? -10.371 5.298 23.225 1.00 90.50 180 TYR A C 1
ATOM 1413 O O . TYR A 1 180 ? -9.385 4.886 22.612 1.00 90.50 180 TYR A O 1
ATOM 1421 N N . LYS A 1 181 ? -11.575 4.747 23.105 1.00 91.25 181 LYS A N 1
ATOM 1422 C CA . LYS A 1 181 ? -11.907 3.677 22.174 1.00 91.25 181 LYS A CA 1
ATOM 1423 C C . LYS A 1 181 ? -12.763 4.229 21.044 1.00 91.25 181 LYS A C 1
ATOM 1425 O O . LYS A 1 181 ? -13.788 4.866 21.285 1.00 91.25 181 LYS A O 1
ATOM 1430 N N . LEU A 1 182 ? -12.341 3.953 19.813 1.00 93.75 182 LEU A N 1
ATOM 1431 C CA . LEU A 1 182 ? -13.125 4.225 18.616 1.00 93.75 182 LEU A CA 1
ATOM 1432 C C . LEU A 1 182 ? -14.117 3.081 18.394 1.00 93.75 182 LEU A C 1
ATOM 1434 O O . LEU A 1 182 ? -13.732 1.964 18.048 1.00 93.75 182 LEU A O 1
ATOM 1438 N N . GLN A 1 183 ? -15.401 3.362 18.581 1.00 93.12 183 GLN A N 1
ATOM 1439 C CA . GLN A 1 183 ? -16.475 2.467 18.182 1.00 93.12 183 GLN A CA 1
ATOM 1440 C C . GLN A 1 183 ? -16.719 2.634 16.682 1.00 93.12 183 GLN A C 1
ATOM 1442 O O . GLN A 1 183 ? -17.396 3.569 16.253 1.00 93.12 183 GLN A O 1
ATOM 1447 N N . MET A 1 184 ? -16.121 1.736 15.898 1.00 94.75 184 MET A N 1
ATOM 1448 C CA . MET A 1 184 ? -16.180 1.752 14.437 1.00 94.75 184 MET A CA 1
ATOM 1449 C C . MET A 1 184 ? -17.625 1.605 13.947 1.00 94.75 184 MET A C 1
ATOM 1451 O O . MET A 1 184 ? -18.341 0.696 14.367 1.00 94.75 184 MET A O 1
ATOM 1455 N N . SER A 1 185 ? -18.032 2.499 13.052 1.00 94.56 185 SER A N 1
ATOM 1456 C CA . SER A 1 185 ? -19.328 2.499 12.370 1.00 94.56 185 SER A CA 1
ATOM 1457 C C . SER A 1 185 ? -19.198 2.259 10.866 1.00 94.56 185 SER A C 1
ATOM 1459 O O . SER A 1 185 ? -20.149 1.794 10.247 1.00 94.56 185 SER A O 1
ATOM 1461 N N . LYS A 1 186 ? -18.043 2.587 10.272 1.00 95.94 186 LYS A N 1
ATOM 1462 C CA . LYS A 1 186 ? -17.754 2.354 8.853 1.00 95.94 186 LYS A CA 1
ATOM 1463 C C . LYS A 1 186 ? -16.257 2.152 8.639 1.00 95.94 186 LYS A C 1
ATOM 1465 O O . LYS A 1 186 ? -15.455 2.852 9.254 1.00 95.94 186 LYS A O 1
ATOM 1470 N N . ILE A 1 187 ? -15.894 1.229 7.755 1.00 96.50 187 ILE A N 1
ATOM 1471 C CA . ILE A 1 187 ? -14.521 1.026 7.288 1.00 96.50 187 ILE A CA 1
ATOM 1472 C C . ILE A 1 187 ? -14.543 1.056 5.759 1.00 96.50 187 ILE A C 1
ATOM 1474 O O . ILE A 1 187 ? -15.418 0.443 5.149 1.00 96.50 187 ILE A O 1
ATOM 1478 N N . GLN A 1 188 ? -13.610 1.781 5.146 1.00 95.62 188 GLN A N 1
ATOM 1479 C CA . GLN A 1 188 ? -13.476 1.875 3.694 1.00 95.62 188 GLN A CA 1
ATOM 1480 C C . GLN A 1 188 ? -12.022 1.684 3.278 1.00 95.62 188 GLN A C 1
ATOM 1482 O O . GLN A 1 188 ? -11.121 2.317 3.834 1.00 95.62 188 GLN A O 1
ATOM 1487 N N . LEU A 1 189 ? -11.807 0.838 2.276 1.00 92.94 189 LEU A N 1
ATOM 1488 C CA . LEU A 1 189 ? -10.538 0.731 1.571 1.00 92.94 189 LEU A CA 1
ATOM 1489 C C . LEU A 1 189 ? -10.557 1.703 0.391 1.00 92.94 189 LEU A C 1
ATOM 1491 O O . LEU A 1 189 ? -11.494 1.690 -0.402 1.00 92.94 189 LEU A O 1
ATOM 1495 N N . ILE A 1 190 ? -9.534 2.543 0.286 1.00 91.00 190 ILE A N 1
ATOM 1496 C CA . ILE A 1 190 ? -9.382 3.548 -0.765 1.00 91.00 190 ILE A CA 1
ATOM 1497 C C . ILE A 1 190 ? -8.135 3.185 -1.556 1.00 91.00 190 ILE A C 1
ATOM 1499 O O . ILE A 1 190 ? -7.024 3.312 -1.056 1.00 91.00 190 ILE A O 1
ATOM 1503 N N . THR A 1 191 ? -8.302 2.720 -2.783 1.00 82.88 191 THR A N 1
ATOM 1504 C CA . THR A 1 191 ? -7.157 2.317 -3.608 1.00 82.88 191 THR A CA 1
ATOM 1505 C C . THR A 1 191 ? -6.398 3.520 -4.174 1.00 82.88 191 THR A C 1
ATOM 1507 O O . THR A 1 191 ? -6.968 4.609 -4.281 1.00 82.88 191 THR A O 1
ATOM 1510 N N . ALA A 1 192 ? -5.145 3.333 -4.612 1.00 74.69 192 ALA A N 1
ATOM 15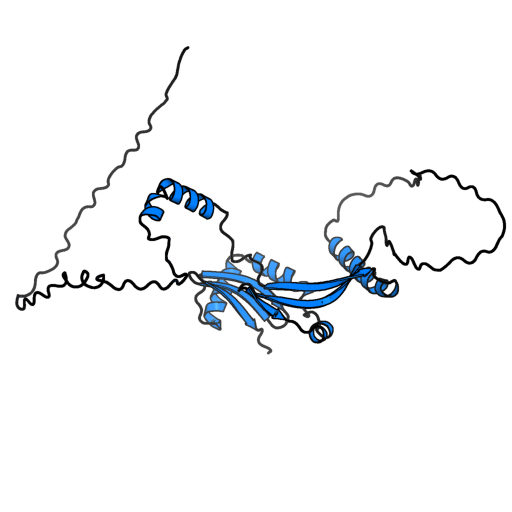11 C CA . ALA A 1 192 ? -4.379 4.377 -5.319 1.00 74.69 192 ALA A CA 1
ATOM 1512 C C . ALA A 1 192 ? -5.122 4.988 -6.524 1.00 74.69 192 ALA A C 1
ATOM 1514 O O . ALA A 1 192 ? -4.911 6.151 -6.856 1.00 74.69 192 ALA A O 1
ATOM 1515 N N . HIS A 1 193 ? -6.014 4.229 -7.164 1.00 72.19 193 HIS A N 1
ATOM 1516 C CA . HIS A 1 193 ? -6.809 4.690 -8.307 1.00 72.19 193 HIS A CA 1
ATOM 1517 C C . HIS A 1 193 ? -8.093 5.436 -7.898 1.00 72.19 193 HIS A C 1
ATOM 1519 O O . HIS A 1 193 ? -8.931 5.738 -8.743 1.00 72.19 193 HIS A O 1
ATOM 1525 N N . GLY A 1 194 ? -8.285 5.701 -6.602 1.00 79.50 194 GLY A N 1
ATOM 1526 C CA . GLY A 1 194 ? -9.443 6.417 -6.064 1.00 79.50 194 GLY A CA 1
ATOM 1527 C C . GLY A 1 194 ? -10.697 5.559 -5.881 1.00 79.50 194 GLY A C 1
ATOM 1528 O O . GLY A 1 194 ? -11.716 6.070 -5.418 1.00 79.50 194 GLY A O 1
ATOM 1529 N N . HIS A 1 195 ? -10.647 4.259 -6.197 1.00 85.12 195 HIS A N 1
ATOM 1530 C CA . HIS A 1 195 ? -11.776 3.365 -5.945 1.00 85.12 195 HIS A CA 1
ATOM 1531 C C . HIS A 1 195 ? -11.952 3.137 -4.442 1.00 85.12 195 HIS A C 1
ATOM 1533 O O . HIS A 1 195 ? -10.986 2.790 -3.758 1.00 85.12 195 HIS A O 1
ATOM 1539 N N . GLN A 1 196 ? -13.181 3.319 -3.957 1.00 93.06 196 GLN A N 1
ATOM 1540 C CA . GLN A 1 196 ? -13.550 3.138 -2.557 1.00 93.06 196 GLN A CA 1
ATOM 1541 C C . GLN A 1 196 ? -14.427 1.898 -2.405 1.00 93.06 196 GLN A C 1
ATOM 1543 O O . GLN A 1 196 ? -15.463 1.784 -3.060 1.00 93.06 196 GLN A O 1
ATOM 1548 N N . THR A 1 197 ? -14.033 0.994 -1.515 1.00 94.25 197 THR A N 1
ATOM 1549 C CA . THR A 1 197 ? -14.772 -0.233 -1.215 1.00 94.25 197 THR A CA 1
ATOM 1550 C C . THR A 1 197 ? -15.118 -0.268 0.265 1.00 94.25 197 THR A C 1
ATOM 1552 O O . THR A 1 197 ? -14.241 -0.130 1.119 1.00 94.25 197 THR A O 1
ATOM 1555 N N . ASP A 1 198 ? -16.400 -0.451 0.573 1.00 95.19 198 ASP A N 1
ATOM 1556 C CA . ASP A 1 198 ? -16.870 -0.588 1.949 1.00 95.19 198 ASP A CA 1
ATOM 1557 C C . ASP A 1 198 ? -16.501 -1.979 2.491 1.00 95.19 198 ASP A C 1
ATOM 1559 O O . ASP A 1 198 ? -16.654 -2.990 1.807 1.00 95.19 198 ASP A O 1
ATOM 1563 N N . VAL A 1 199 ? -15.997 -2.021 3.726 1.00 95.19 199 VAL A N 1
ATOM 1564 C CA . VAL A 1 199 ? -15.645 -3.258 4.433 1.00 95.19 199 VAL A CA 1
ATOM 1565 C C . VAL A 1 199 ? -16.700 -3.524 5.497 1.00 95.19 199 VAL A C 1
ATOM 1567 O O . VAL A 1 199 ? -16.966 -2.669 6.349 1.00 95.19 199 VAL A O 1
ATOM 1570 N N . GLU A 1 200 ? -17.295 -4.716 5.468 1.00 95.06 200 GLU A N 1
ATOM 1571 C CA . GLU A 1 200 ? -18.273 -5.118 6.473 1.00 95.06 200 GLU A CA 1
ATOM 1572 C C . GLU A 1 200 ? -17.624 -5.213 7.860 1.00 95.06 200 GLU A C 1
ATOM 1574 O O . GLU A 1 200 ? -16.573 -5.827 8.054 1.00 95.06 200 GLU A O 1
ATOM 1579 N N . LEU A 1 201 ? -18.260 -4.590 8.859 1.00 94.06 201 LEU A N 1
ATOM 1580 C CA . LEU A 1 201 ? -17.715 -4.540 10.219 1.00 94.06 201 LEU A CA 1
ATOM 1581 C C . LEU A 1 201 ? -17.619 -5.925 10.862 1.00 94.06 201 LEU A C 1
ATOM 1583 O O . LEU A 1 201 ? -16.715 -6.158 11.662 1.00 94.06 201 LEU A O 1
ATOM 1587 N N . GLU A 1 202 ? -18.551 -6.826 10.553 1.00 94.31 202 GLU A N 1
ATOM 1588 C CA . GLU A 1 202 ? -18.540 -8.180 11.110 1.00 94.31 202 GLU A CA 1
ATOM 1589 C C . GLU A 1 202 ? -17.416 -9.022 10.509 1.00 94.31 202 GLU A C 1
ATOM 1591 O O . GLU A 1 202 ? -16.699 -9.686 11.260 1.00 94.31 202 GLU A O 1
ATOM 1596 N N . ASP A 1 203 ? -17.172 -8.898 9.205 1.00 94.62 203 ASP A N 1
ATOM 1597 C CA . ASP A 1 203 ? -16.022 -9.520 8.548 1.00 94.62 203 ASP A CA 1
ATOM 1598 C C . ASP A 1 203 ? -14.706 -9.000 9.130 1.00 94.62 203 ASP A C 1
ATOM 1600 O O . ASP A 1 203 ? -13.822 -9.785 9.472 1.00 94.62 203 ASP A O 1
ATOM 1604 N N . PHE A 1 204 ? -14.588 -7.684 9.341 1.00 93.38 204 PHE A N 1
ATOM 1605 C CA . PHE A 1 204 ? -13.403 -7.094 9.966 1.00 93.38 204 PHE A CA 1
ATOM 1606 C C . PHE A 1 204 ? -13.164 -7.617 11.391 1.00 93.38 204 PHE A C 1
ATOM 1608 O O . PHE A 1 204 ? -12.027 -7.906 11.757 1.00 93.38 204 PHE A O 1
ATOM 1615 N N . LYS A 1 205 ? -14.220 -7.766 12.201 1.00 91.81 205 LYS A N 1
ATOM 1616 C CA . LYS A 1 205 ? -14.111 -8.305 13.570 1.00 91.81 205 LYS A CA 1
ATOM 1617 C C . LYS A 1 205 ? -13.717 -9.781 13.596 1.00 91.81 205 LYS A C 1
ATOM 1619 O O . LYS A 1 205 ? -13.074 -10.212 14.550 1.00 91.81 205 LYS A O 1
ATOM 1624 N N . GLN A 1 206 ? -14.143 -10.554 12.599 1.00 95.00 206 GLN A N 1
ATOM 1625 C CA . GLN A 1 206 ? -13.828 -11.981 12.486 1.00 95.00 206 GLN A CA 1
ATOM 1626 C C . GLN A 1 206 ? -12.464 -12.231 11.830 1.00 95.00 206 GLN A C 1
ATOM 1628 O O . GLN A 1 206 ? -11.880 -13.303 12.014 1.00 95.00 206 GLN A O 1
ATOM 1633 N N . ALA A 1 207 ? -11.944 -11.254 11.087 1.00 94.38 207 ALA A N 1
ATOM 1634 C CA . ALA A 1 207 ? -10.655 -11.345 10.431 1.00 94.38 207 ALA A CA 1
ATOM 1635 C C . ALA A 1 207 ? -9.502 -11.491 11.437 1.00 94.38 207 ALA A C 1
ATOM 1637 O O . ALA A 1 207 ? -9.479 -10.908 12.521 1.00 94.38 207 ALA A O 1
ATOM 1638 N N . GLN A 1 208 ? -8.501 -12.269 11.037 1.00 93.44 208 GLN A N 1
ATOM 1639 C CA . GLN A 1 208 ? -7.256 -12.438 11.778 1.00 93.44 208 GLN A CA 1
ATOM 1640 C C . GLN A 1 208 ? -6.155 -11.605 11.110 1.00 93.44 208 GLN A C 1
ATOM 1642 O O . GLN A 1 208 ? -6.090 -11.569 9.877 1.00 93.44 208 GLN A O 1
ATOM 1647 N N . PRO A 1 209 ? -5.255 -10.969 11.881 1.00 92.19 209 PRO A N 1
ATOM 1648 C CA . PRO A 1 209 ? -4.048 -10.380 11.321 1.00 92.19 209 PRO A CA 1
ATOM 1649 C C . PRO A 1 209 ? -3.216 -11.430 10.578 1.00 92.19 209 PRO A C 1
ATOM 1651 O O . PRO A 1 209 ? -3.117 -12.578 11.014 1.00 92.19 209 PRO A O 1
ATOM 1654 N N . ASP A 1 210 ? -2.570 -11.024 9.486 1.00 95.00 210 ASP A N 1
ATOM 1655 C CA . ASP A 1 210 ? -1.697 -11.916 8.728 1.00 95.00 210 ASP A CA 1
ATOM 1656 C C . ASP A 1 210 ? -0.533 -12.448 9.588 1.00 95.00 210 ASP A C 1
ATOM 1658 O O . ASP A 1 210 ? 0.073 -11.720 10.386 1.00 95.00 210 ASP A O 1
ATOM 1662 N N . ALA A 1 211 ? -0.193 -13.727 9.394 1.00 94.44 211 ALA A N 1
ATOM 1663 C CA . ALA A 1 211 ? 0.803 -14.435 10.194 1.00 94.44 211 ALA A CA 1
ATOM 1664 C C . ALA A 1 211 ? 2.182 -13.755 10.186 1.00 94.44 211 ALA A C 1
ATOM 1666 O O . ALA A 1 211 ? 2.903 -13.808 11.186 1.00 94.44 211 ALA A O 1
ATOM 1667 N N . ILE A 1 212 ? 2.552 -13.092 9.086 1.00 95.31 212 ILE A N 1
ATOM 1668 C CA . ILE A 1 212 ? 3.851 -12.437 8.923 1.00 95.31 212 ILE A CA 1
ATOM 1669 C C . ILE A 1 212 ? 3.772 -10.908 8.957 1.00 95.31 212 ILE A C 1
ATOM 1671 O O . ILE A 1 212 ? 4.813 -10.261 8.824 1.00 95.31 212 ILE A O 1
ATOM 1675 N N . ALA A 1 213 ? 2.602 -10.316 9.229 1.00 92.25 213 ALA A N 1
ATOM 1676 C CA . ALA A 1 213 ? 2.419 -8.861 9.302 1.00 92.25 213 ALA A CA 1
ATOM 1677 C C . ALA A 1 213 ? 3.457 -8.177 10.212 1.00 92.25 213 ALA A C 1
ATOM 1679 O O . ALA A 1 213 ? 4.024 -7.140 9.873 1.00 92.25 213 ALA A O 1
ATOM 1680 N N . HIS A 1 214 ? 3.778 -8.802 11.348 1.00 92.44 214 HIS A N 1
ATOM 1681 C CA . HIS A 1 214 ? 4.760 -8.296 12.311 1.00 92.44 214 HIS A CA 1
ATOM 1682 C C . HIS A 1 214 ? 6.207 -8.261 11.776 1.00 92.44 214 HIS A C 1
ATOM 1684 O O . HIS A 1 214 ? 7.038 -7.530 12.314 1.00 92.44 214 HIS A O 1
ATOM 1690 N N . SER A 1 215 ? 6.516 -9.058 10.749 1.00 95.69 215 SER A N 1
ATOM 1691 C CA . SER A 1 215 ? 7.841 -9.172 10.127 1.00 95.69 215 SER A CA 1
ATOM 1692 C C . SER A 1 215 ? 7.918 -8.513 8.746 1.00 95.69 215 SER A C 1
ATOM 1694 O O . SER A 1 215 ? 9.026 -8.284 8.259 1.00 95.69 215 SER A O 1
ATOM 1696 N N . ALA A 1 216 ? 6.782 -8.164 8.132 1.00 94.81 216 ALA A N 1
ATOM 1697 C CA . ALA A 1 216 ? 6.696 -7.640 6.767 1.00 94.81 216 ALA A CA 1
ATOM 1698 C C . ALA A 1 216 ? 7.642 -6.453 6.522 1.00 94.81 216 ALA A C 1
ATOM 1700 O O . ALA A 1 216 ? 8.447 -6.489 5.593 1.00 94.81 216 ALA A O 1
ATOM 1701 N N . ALA A 1 217 ? 7.650 -5.457 7.415 1.00 93.31 217 ALA A N 1
ATOM 1702 C CA . ALA A 1 217 ? 8.533 -4.292 7.299 1.00 93.31 217 ALA A CA 1
ATOM 1703 C C . ALA A 1 217 ? 10.029 -4.666 7.304 1.00 93.31 217 ALA A C 1
ATOM 1705 O O . ALA A 1 217 ? 10.825 -4.091 6.562 1.00 93.31 217 ALA A O 1
ATOM 1706 N N . LYS A 1 218 ? 10.420 -5.663 8.109 1.00 96.19 218 LYS A N 1
ATOM 1707 C CA . LYS A 1 218 ? 11.805 -6.155 8.182 1.00 96.19 218 LYS A CA 1
ATOM 1708 C C . LYS A 1 218 ? 12.189 -6.979 6.951 1.00 96.19 218 LYS A C 1
ATOM 1710 O O . LYS A 1 218 ? 13.341 -6.942 6.524 1.00 96.19 218 LYS A O 1
ATOM 1715 N N . ILE A 1 219 ? 11.242 -7.727 6.387 1.00 95.88 219 ILE A N 1
ATOM 1716 C CA . ILE A 1 219 ? 11.436 -8.474 5.139 1.00 95.88 219 ILE A CA 1
ATOM 1717 C C . ILE A 1 219 ? 11.648 -7.490 3.985 1.00 95.88 219 ILE A C 1
ATOM 1719 O O . ILE A 1 219 ? 12.648 -7.589 3.277 1.00 95.88 219 ILE A O 1
ATOM 1723 N N . ILE A 1 220 ? 10.759 -6.501 3.850 1.00 94.56 220 ILE A N 1
ATOM 1724 C CA . ILE A 1 220 ? 10.839 -5.457 2.823 1.00 94.56 220 ILE A CA 1
ATOM 1725 C C . ILE A 1 220 ? 12.154 -4.685 2.937 1.00 94.56 220 ILE A C 1
ATOM 1727 O O . ILE A 1 220 ? 12.857 -4.546 1.940 1.00 94.56 220 ILE A O 1
ATOM 1731 N N . SER A 1 221 ? 12.543 -4.244 4.138 1.00 94.81 221 SER A N 1
ATOM 1732 C CA . SER A 1 221 ? 13.793 -3.493 4.313 1.00 94.81 221 SER A CA 1
ATOM 1733 C C . SER A 1 221 ? 15.028 -4.316 3.951 1.00 94.81 221 SER A C 1
ATOM 1735 O O . SER A 1 221 ? 15.950 -3.798 3.326 1.00 94.81 221 SER A O 1
ATOM 1737 N N . ARG A 1 222 ? 15.039 -5.617 4.269 1.00 96.00 222 ARG A N 1
ATOM 1738 C CA . ARG A 1 222 ? 16.135 -6.516 3.892 1.00 96.00 222 ARG A CA 1
ATOM 1739 C C . ARG A 1 222 ? 16.200 -6.762 2.385 1.00 96.00 222 ARG A C 1
ATOM 1741 O O . ARG A 1 222 ? 17.300 -6.869 1.854 1.00 96.00 222 ARG A O 1
ATOM 1748 N N . LEU A 1 223 ? 15.055 -6.845 1.708 1.00 94.75 223 LEU A N 1
ATOM 1749 C CA . LEU A 1 223 ? 14.999 -6.951 0.249 1.00 94.75 223 LEU A CA 1
ATOM 1750 C C . LEU A 1 223 ? 15.484 -5.655 -0.411 1.00 94.75 223 LEU A C 1
ATOM 1752 O O . LEU A 1 223 ? 16.357 -5.710 -1.273 1.00 94.75 223 LEU A O 1
ATOM 1756 N N . LYS A 1 224 ? 15.014 -4.492 0.058 1.00 92.94 224 LYS A N 1
ATOM 1757 C CA . LYS A 1 224 ? 15.488 -3.180 -0.413 1.00 92.94 224 LYS A CA 1
ATOM 1758 C C . LYS A 1 224 ? 17.000 -3.003 -0.201 1.00 92.94 224 LYS A C 1
ATOM 1760 O O . LYS A 1 224 ? 17.691 -2.535 -1.099 1.00 92.94 224 LYS A O 1
ATOM 1765 N N . ALA A 1 225 ? 17.544 -3.466 0.927 1.00 95.38 225 ALA A N 1
ATOM 1766 C CA . ALA A 1 225 ? 18.983 -3.421 1.209 1.00 95.38 225 ALA A CA 1
ATOM 1767 C C . ALA A 1 225 ? 19.847 -4.238 0.226 1.00 95.38 225 ALA A C 1
ATOM 1769 O O . ALA A 1 225 ? 21.059 -4.045 0.170 1.00 95.38 225 ALA A O 1
ATOM 1770 N N . GLY A 1 226 ? 19.250 -5.146 -0.555 1.00 92.62 226 GLY A N 1
ATOM 1771 C CA . GLY A 1 226 ? 19.948 -5.867 -1.618 1.00 92.62 226 GLY A CA 1
ATOM 1772 C C . GLY A 1 226 ? 20.249 -5.022 -2.865 1.00 92.62 226 GLY A C 1
ATOM 1773 O O . GLY A 1 226 ? 20.966 -5.507 -3.744 1.00 92.62 226 GLY A O 1
ATOM 1774 N N . GLY A 1 227 ? 19.720 -3.795 -2.950 1.00 93.44 227 GLY A N 1
ATOM 1775 C CA . GLY A 1 227 ? 19.995 -2.828 -4.015 1.00 93.44 227 GLY A CA 1
ATOM 1776 C C . GLY A 1 227 ? 19.700 -3.362 -5.418 1.00 93.44 227 GLY A C 1
ATOM 1777 O O . GLY A 1 227 ? 18.771 -4.150 -5.619 1.00 93.44 227 GLY A O 1
ATOM 1778 N N . GLU A 1 228 ? 20.544 -2.982 -6.380 1.00 94.31 228 GLU A N 1
ATOM 1779 C CA . GLU A 1 228 ? 20.357 -3.259 -7.811 1.00 94.31 228 GLU A CA 1
ATOM 1780 C C . GLU A 1 228 ? 20.153 -4.746 -8.130 1.00 94.31 228 GLU A C 1
ATOM 1782 O O . GLU A 1 228 ? 19.315 -5.111 -8.950 1.00 94.31 228 GLU A O 1
ATOM 1787 N N . LYS A 1 229 ? 20.853 -5.646 -7.426 1.00 95.69 229 LYS A N 1
ATOM 1788 C CA . LYS A 1 229 ? 20.700 -7.097 -7.637 1.00 95.69 229 LYS A CA 1
ATOM 1789 C C . LYS A 1 229 ? 19.274 -7.567 -7.365 1.00 95.69 229 LYS A C 1
ATOM 1791 O O . LYS A 1 229 ? 18.765 -8.435 -8.072 1.00 95.69 229 LYS A O 1
ATOM 1796 N N . THR A 1 230 ? 18.643 -7.011 -6.331 1.00 95.56 230 THR A N 1
ATOM 1797 C CA . THR A 1 230 ? 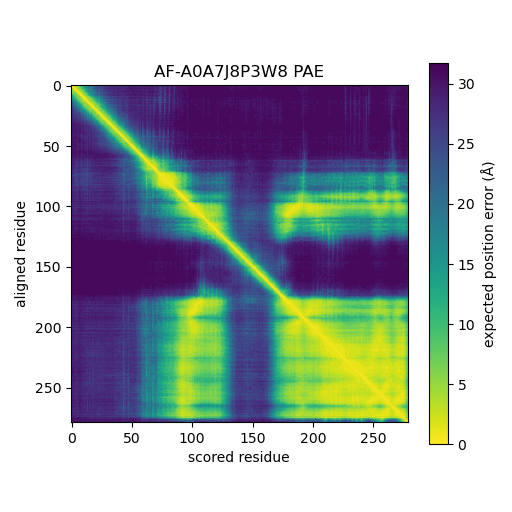17.261 -7.358 -5.988 1.00 95.56 230 THR A CA 1
ATOM 1798 C C . THR A 1 230 ? 16.302 -6.740 -6.993 1.00 95.56 230 THR A C 1
ATOM 1800 O O . THR A 1 230 ? 15.424 -7.444 -7.479 1.00 95.56 230 THR A O 1
ATOM 1803 N N . VAL A 1 231 ? 16.519 -5.480 -7.382 1.00 94.50 231 VAL A N 1
ATOM 1804 C CA . VAL A 1 231 ? 15.715 -4.800 -8.410 1.00 94.50 231 VAL A CA 1
ATOM 1805 C C . VAL A 1 231 ? 15.732 -5.581 -9.730 1.00 94.50 231 VAL A C 1
ATOM 1807 O O . VAL A 1 231 ? 14.673 -5.933 -10.245 1.00 94.50 231 VAL A O 1
ATOM 1810 N N . GLN A 1 232 ? 16.905 -5.974 -10.232 1.00 96.12 232 GLN A N 1
ATOM 1811 C CA . GLN A 1 232 ? 17.032 -6.773 -11.460 1.00 96.12 232 GLN A CA 1
ATOM 1812 C C . GLN A 1 232 ? 16.349 -8.144 -11.359 1.00 96.12 232 GLN A C 1
ATOM 1814 O O . GLN A 1 232 ? 15.719 -8.611 -12.314 1.00 96.12 232 GLN A O 1
ATOM 1819 N N . ALA A 1 233 ? 16.417 -8.790 -10.191 1.00 96.50 233 ALA A N 1
ATOM 1820 C CA . ALA A 1 233 ? 15.716 -10.047 -9.952 1.00 96.50 233 ALA A CA 1
ATOM 1821 C C . ALA A 1 233 ? 14.187 -9.873 -9.979 1.00 96.50 233 ALA A C 1
ATOM 1823 O O . ALA A 1 233 ? 13.492 -10.730 -10.531 1.00 96.50 233 ALA A O 1
ATOM 1824 N N . LEU A 1 234 ? 13.669 -8.768 -9.432 1.00 96.00 234 LEU A N 1
ATOM 1825 C CA . LEU A 1 234 ? 12.246 -8.425 -9.484 1.00 96.00 234 LEU A CA 1
ATOM 1826 C C . LEU A 1 234 ? 11.793 -8.140 -10.921 1.00 96.00 234 LEU A C 1
ATOM 1828 O O . LEU A 1 234 ? 10.803 -8.723 -11.359 1.00 96.00 234 LEU A O 1
ATOM 1832 N N . LYS A 1 235 ? 12.556 -7.355 -11.695 1.00 96.00 235 LYS A N 1
ATOM 1833 C CA . LYS A 1 235 ? 12.278 -7.118 -13.125 1.00 96.00 235 LYS A CA 1
ATOM 1834 C C . LYS A 1 235 ? 12.222 -8.429 -13.914 1.00 96.00 235 LYS A C 1
ATOM 1836 O O . LYS A 1 235 ? 11.253 -8.713 -14.618 1.00 96.00 235 LYS A O 1
ATOM 1841 N N . SER A 1 236 ? 13.216 -9.294 -13.703 1.00 96.12 236 SER A N 1
ATOM 1842 C CA . SER A 1 236 ? 13.278 -10.629 -14.312 1.00 96.12 236 SER A CA 1
ATOM 1843 C C . SER A 1 236 ? 12.114 -11.532 -13.890 1.00 96.12 236 SER A C 1
ATOM 1845 O O . SER A 1 236 ? 11.724 -12.439 -14.625 1.00 96.12 236 SER A O 1
ATOM 1847 N N . LEU A 1 237 ? 11.573 -11.352 -12.684 1.00 95.44 237 LEU A N 1
ATOM 1848 C CA . LEU A 1 237 ? 10.402 -12.088 -12.220 1.00 95.44 237 LEU A CA 1
ATOM 1849 C C . LEU A 1 237 ? 9.125 -11.606 -12.920 1.00 95.44 237 LEU A C 1
ATOM 1851 O O . LEU A 1 237 ? 8.345 -12.444 -13.368 1.00 95.44 237 LEU A O 1
ATOM 1855 N N . CYS A 1 238 ? 8.938 -10.291 -13.062 1.00 95.62 238 CYS A N 1
ATOM 1856 C CA . CYS A 1 238 ? 7.820 -9.709 -13.809 1.00 95.62 238 CYS A CA 1
ATOM 1857 C C . CYS A 1 238 ? 7.788 -10.221 -15.251 1.00 95.62 238 CYS A C 1
ATOM 1859 O O . CYS A 1 238 ? 6.756 -10.728 -15.696 1.00 95.62 238 CYS A O 1
ATOM 1861 N N . TRP A 1 239 ? 8.938 -10.215 -15.929 1.00 95.19 239 TRP A N 1
ATOM 1862 C CA . TRP A 1 239 ? 9.050 -10.761 -17.278 1.00 95.19 239 TRP A CA 1
ATOM 1863 C C . TRP A 1 239 ? 8.680 -12.249 -17.330 1.00 95.19 239 TRP A C 1
ATOM 1865 O O . TRP A 1 239 ? 7.802 -12.651 -18.086 1.00 95.19 239 TRP A O 1
ATOM 1875 N N . ARG A 1 240 ? 9.285 -13.083 -16.473 1.00 95.25 240 ARG A N 1
ATOM 1876 C CA . ARG A 1 240 ? 9.090 -14.544 -16.525 1.00 95.25 240 ARG A CA 1
ATOM 1877 C C . ARG A 1 240 ? 7.695 -15.010 -16.116 1.00 95.25 240 ARG A C 1
ATOM 1879 O O . ARG A 1 240 ? 7.219 -16.006 -16.646 1.00 95.25 240 ARG A O 1
ATOM 1886 N N . CYS A 1 241 ? 7.074 -14.360 -15.134 1.00 93.50 241 CYS A N 1
ATOM 1887 C CA . CYS A 1 241 ? 5.814 -14.831 -14.553 1.00 93.50 241 CYS A CA 1
ATOM 1888 C C . CYS A 1 241 ? 4.581 -14.099 -15.084 1.00 93.50 241 CYS A C 1
ATOM 1890 O O . CYS A 1 241 ? 3.482 -14.639 -14.979 1.00 93.50 241 CYS A O 1
ATOM 1892 N N . LYS A 1 242 ? 4.738 -12.873 -15.592 1.00 92.69 242 LYS A N 1
ATOM 1893 C CA . LYS A 1 242 ? 3.628 -12.054 -16.097 1.00 92.69 242 LYS A CA 1
ATOM 1894 C C . LYS A 1 242 ? 3.807 -11.637 -17.559 1.00 92.69 242 LYS A C 1
ATOM 1896 O O . LYS A 1 242 ? 2.842 -11.164 -18.141 1.00 92.69 242 LYS A O 1
ATOM 1901 N N . GLY A 1 243 ? 4.989 -11.822 -18.155 1.00 93.69 243 GLY A N 1
ATOM 1902 C CA . GLY A 1 243 ? 5.266 -11.418 -19.539 1.00 93.69 243 GLY A CA 1
ATOM 1903 C C . GLY A 1 243 ? 5.390 -9.906 -19.727 1.00 93.69 243 GLY A C 1
ATOM 1904 O O . GLY A 1 243 ? 5.248 -9.427 -20.845 1.00 93.69 243 GLY A O 1
ATOM 1905 N N . ILE A 1 244 ? 5.610 -9.150 -18.645 1.00 91.62 244 ILE A N 1
ATOM 1906 C CA . ILE A 1 244 ? 5.615 -7.681 -18.671 1.00 91.62 244 ILE A CA 1
ATOM 1907 C C . ILE A 1 244 ? 7.064 -7.188 -18.580 1.00 91.62 244 ILE A C 1
ATOM 1909 O O . ILE A 1 244 ? 7.743 -7.519 -17.597 1.00 91.62 244 ILE A O 1
ATOM 1913 N N . PRO A 1 245 ? 7.561 -6.426 -19.573 1.00 93.06 245 PRO A N 1
ATOM 1914 C CA . PRO A 1 245 ? 8.871 -5.797 -19.500 1.00 93.06 245 PRO A CA 1
ATOM 1915 C C . PRO A 1 245 ? 8.747 -4.544 -18.632 1.00 93.06 245 PRO A C 1
ATOM 1917 O O . PRO A 1 245 ? 8.035 -3.613 -18.982 1.00 93.06 245 PRO A O 1
ATOM 1920 N N . VAL A 1 246 ? 9.396 -4.545 -17.471 1.00 95.00 246 VAL A N 1
ATOM 1921 C CA . VAL A 1 246 ? 9.284 -3.450 -16.496 1.00 95.00 246 VAL A CA 1
ATOM 1922 C C . VAL A 1 246 ? 10.591 -2.665 -16.417 1.00 95.00 246 VAL A C 1
ATOM 1924 O O . VAL A 1 246 ? 11.674 -3.245 -16.294 1.00 95.00 246 VAL A O 1
ATOM 1927 N N . GLU A 1 247 ? 10.485 -1.341 -16.469 1.00 93.88 247 GLU A N 1
ATOM 1928 C CA . GLU A 1 247 ? 11.607 -0.400 -16.381 1.00 93.88 247 GLU A CA 1
ATOM 1929 C C . GLU A 1 247 ? 12.063 -0.206 -14.940 1.00 93.88 247 GLU A C 1
ATOM 1931 O O . GLU A 1 247 ? 13.256 -0.071 -14.673 1.00 93.88 247 GLU A O 1
ATOM 1936 N N . GLU A 1 248 ? 11.132 -0.294 -13.993 1.00 92.44 248 GLU A N 1
ATOM 1937 C CA . GLU A 1 248 ? 11.396 -0.201 -12.563 1.00 92.44 248 GLU A CA 1
ATOM 1938 C C . GLU A 1 248 ? 10.490 -1.155 -11.781 1.00 92.44 248 GLU A C 1
ATOM 1940 O O . GLU A 1 248 ? 9.379 -1.471 -12.210 1.00 92.44 248 GLU A O 1
ATOM 1945 N N . ALA A 1 249 ? 10.977 -1.662 -10.646 1.00 94.12 249 ALA A N 1
ATOM 1946 C CA . ALA A 1 249 ? 10.221 -2.556 -9.779 1.00 94.12 249 ALA A CA 1
ATOM 1947 C C . ALA A 1 249 ? 10.622 -2.369 -8.311 1.00 94.12 249 ALA A C 1
ATOM 1949 O O . ALA A 1 249 ? 11.797 -2.493 -7.961 1.00 94.12 249 ALA A O 1
ATOM 1950 N N . ALA A 1 250 ? 9.635 -2.162 -7.441 1.00 93.75 250 ALA A N 1
ATOM 1951 C CA . ALA A 1 250 ? 9.818 -2.043 -6.001 1.00 93.75 250 ALA A CA 1
ATOM 1952 C C . ALA A 1 250 ? 8.832 -2.944 -5.258 1.00 93.75 250 ALA A C 1
ATO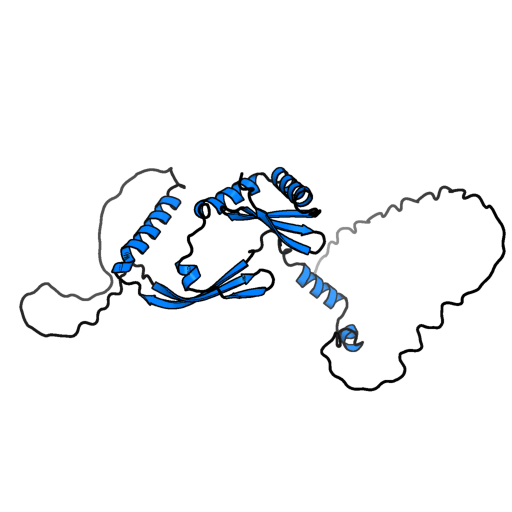M 1954 O O . ALA A 1 250 ? 7.655 -3.038 -5.602 1.00 93.75 250 ALA A O 1
ATOM 1955 N N . ILE A 1 251 ? 9.306 -3.609 -4.206 1.00 94.06 251 ILE A N 1
ATOM 1956 C CA . ILE A 1 251 ? 8.423 -4.363 -3.318 1.00 94.06 251 ILE A CA 1
ATOM 1957 C C . ILE A 1 251 ? 7.695 -3.412 -2.366 1.00 94.06 251 ILE A C 1
ATOM 1959 O O . ILE A 1 251 ? 8.333 -2.623 -1.666 1.00 94.06 251 ILE A O 1
ATOM 1963 N N . ILE A 1 252 ? 6.365 -3.513 -2.335 1.00 92.06 252 ILE A N 1
ATOM 1964 C CA . ILE A 1 252 ? 5.503 -2.616 -1.549 1.00 92.06 252 ILE A CA 1
ATOM 1965 C C . ILE A 1 252 ? 4.860 -3.312 -0.349 1.00 92.06 252 ILE A C 1
ATOM 1967 O O . ILE A 1 252 ? 4.731 -2.714 0.716 1.00 92.06 252 ILE A O 1
ATOM 1971 N N . SER A 1 253 ? 4.486 -4.585 -0.480 1.00 92.06 253 SER A N 1
ATOM 1972 C CA . SER A 1 253 ? 3.874 -5.344 0.609 1.00 92.06 253 SER A CA 1
ATOM 1973 C C . SER A 1 253 ? 4.164 -6.835 0.498 1.00 92.06 253 SER A C 1
ATOM 1975 O O . SER A 1 253 ? 4.440 -7.361 -0.581 1.00 92.06 253 SER A O 1
ATOM 1977 N N . VAL A 1 254 ? 4.134 -7.502 1.649 1.00 95.25 254 VAL A N 1
ATOM 1978 C CA . VAL A 1 254 ? 4.395 -8.930 1.835 1.00 95.25 254 VAL A CA 1
ATOM 1979 C C . VAL A 1 254 ? 3.398 -9.450 2.862 1.00 95.25 254 VAL A C 1
ATOM 1981 O O . VAL A 1 254 ? 3.182 -8.802 3.887 1.00 95.25 254 VAL A O 1
ATOM 1984 N N . ASP A 1 255 ? 2.814 -10.607 2.588 1.00 94.81 255 ASP A N 1
ATOM 1985 C CA . ASP A 1 255 ? 1.899 -11.324 3.472 1.00 94.81 255 ASP A CA 1
ATOM 1986 C C . ASP A 1 255 ? 2.089 -12.840 3.302 1.00 94.81 255 ASP A C 1
ATOM 1988 O O . ASP A 1 255 ? 2.910 -13.299 2.506 1.00 94.81 255 ASP A O 1
ATOM 1992 N N . SER A 1 256 ? 1.373 -13.641 4.085 1.00 94.25 256 SER A N 1
ATOM 1993 C CA . SER A 1 256 ? 1.542 -15.097 4.089 1.00 94.25 256 SER A CA 1
ATOM 1994 C C . SER A 1 256 ? 1.176 -15.778 2.766 1.00 94.25 256 SER A C 1
ATOM 1996 O O . SER A 1 256 ? 1.636 -16.892 2.512 1.00 94.25 256 SER A O 1
ATOM 1998 N N . PHE A 1 257 ? 0.407 -15.117 1.899 1.00 93.44 257 PHE A N 1
ATOM 1999 C CA . PHE A 1 257 ? 0.000 -15.640 0.597 1.00 93.44 257 PHE A CA 1
ATOM 2000 C C . PHE A 1 257 ? 0.891 -15.161 -0.550 1.00 93.44 257 PHE A C 1
ATOM 2002 O O . PHE A 1 257 ? 0.805 -15.705 -1.655 1.00 93.44 257 PHE A O 1
ATOM 2009 N N . GLY A 1 258 ? 1.737 -14.156 -0.334 1.00 95.12 258 GLY A N 1
ATOM 2010 C CA . GLY A 1 258 ? 2.592 -13.627 -1.382 1.00 95.12 258 GLY A CA 1
ATOM 2011 C C . GLY A 1 258 ? 3.095 -12.216 -1.127 1.00 95.12 258 GLY A C 1
ATOM 2012 O O . GLY A 1 258 ? 3.309 -11.778 -0.000 1.00 95.12 258 GLY A O 1
ATOM 2013 N N . PHE A 1 259 ? 3.321 -11.494 -2.217 1.00 95.19 259 PHE A N 1
ATOM 2014 C CA . PHE A 1 259 ? 3.811 -10.126 -2.181 1.00 95.19 259 PHE A CA 1
ATOM 2015 C C . PHE A 1 259 ? 3.283 -9.311 -3.353 1.00 95.19 259 PHE A C 1
ATOM 2017 O O . PHE A 1 259 ? 2.891 -9.849 -4.391 1.00 95.19 259 PHE A O 1
ATOM 2024 N N . ASN A 1 260 ? 3.283 -7.996 -3.176 1.00 93.75 260 ASN A N 1
ATOM 2025 C CA . ASN A 1 260 ? 2.946 -7.050 -4.223 1.00 93.75 260 ASN A CA 1
ATOM 2026 C C . ASN A 1 260 ? 4.191 -6.269 -4.637 1.00 93.75 260 ASN A C 1
ATOM 2028 O O . ASN A 1 260 ? 4.971 -5.814 -3.791 1.00 93.75 260 ASN A O 1
ATOM 2032 N N . LEU A 1 261 ? 4.356 -6.113 -5.947 1.00 94.38 261 LEU A N 1
ATOM 2033 C CA . LEU A 1 261 ? 5.350 -5.237 -6.547 1.00 94.38 261 LEU A CA 1
ATOM 2034 C C . LEU A 1 261 ? 4.647 -4.039 -7.156 1.00 94.38 261 LEU A C 1
ATOM 2036 O O . LEU A 1 261 ? 3.670 -4.213 -7.877 1.00 94.38 261 LEU A O 1
ATOM 2040 N N . ARG A 1 262 ? 5.179 -2.848 -6.925 1.00 93.19 262 ARG A N 1
ATOM 2041 C CA . ARG A 1 262 ? 4.912 -1.717 -7.800 1.00 93.19 262 ARG A CA 1
ATOM 2042 C C . ARG A 1 262 ? 5.910 -1.754 -8.940 1.00 93.19 262 ARG A C 1
ATOM 2044 O O . ARG A 1 262 ? 7.088 -2.021 -8.705 1.00 93.19 262 ARG A O 1
ATOM 2051 N N . VAL A 1 263 ? 5.435 -1.534 -10.155 1.00 93.88 263 VAL A N 1
ATOM 2052 C CA . VAL A 1 263 ? 6.262 -1.546 -11.357 1.00 93.88 263 VAL A CA 1
ATOM 2053 C C . VAL A 1 263 ? 5.944 -0.349 -12.234 1.00 93.88 263 VAL A C 1
ATOM 2055 O O . VAL A 1 263 ? 4.796 0.094 -12.272 1.00 93.88 263 VAL A O 1
ATOM 2058 N N . CYS A 1 264 ? 6.961 0.124 -12.945 1.00 92.19 264 CYS A N 1
ATOM 2059 C CA . CYS A 1 264 ? 6.830 1.116 -14.002 1.00 92.19 264 CYS A CA 1
ATOM 2060 C C . CYS A 1 264 ? 7.035 0.442 -15.368 1.00 92.19 264 CYS A C 1
ATOM 2062 O O . CYS A 1 264 ? 7.952 -0.373 -15.531 1.00 92.19 264 CYS A O 1
ATOM 2064 N N . CYS A 1 265 ? 6.167 0.754 -16.327 1.00 89.31 265 CYS A N 1
ATOM 2065 C CA . CYS A 1 265 ? 6.248 0.318 -17.718 1.00 89.31 265 CYS A CA 1
ATOM 2066 C C . CYS A 1 265 ? 5.849 1.497 -18.616 1.00 89.31 265 CYS A C 1
ATOM 2068 O O . CYS A 1 265 ? 4.662 1.821 -18.720 1.00 89.31 265 CYS A O 1
ATOM 2070 N N . GLY A 1 266 ? 6.824 2.157 -19.247 1.00 86.62 266 GLY A N 1
ATOM 2071 C CA . GLY A 1 266 ? 6.608 3.412 -19.961 1.00 86.62 266 GLY A CA 1
ATOM 2072 C C . GLY A 1 266 ? 5.998 4.482 -19.054 1.00 86.62 266 GLY A C 1
ATOM 2073 O O . GLY A 1 266 ? 6.546 4.832 -18.016 1.00 86.62 266 GLY A O 1
ATOM 2074 N N . THR A 1 267 ? 4.821 4.985 -19.424 1.00 83.19 267 THR A N 1
ATOM 2075 C CA . THR A 1 267 ? 4.098 6.023 -18.666 1.00 83.19 267 THR A CA 1
ATOM 2076 C C . THR A 1 267 ? 3.153 5.468 -17.597 1.00 83.19 267 THR A C 1
ATOM 2078 O O . THR A 1 267 ? 2.425 6.232 -16.963 1.00 83.19 267 THR A O 1
ATOM 2081 N N . GLN A 1 268 ? 3.116 4.147 -17.399 1.00 85.44 268 GLN A N 1
ATOM 2082 C CA . GLN A 1 268 ? 2.166 3.494 -16.502 1.00 85.44 268 GLN A CA 1
ATOM 2083 C C . GLN A 1 268 ? 2.846 2.938 -15.254 1.00 85.44 268 GLN A C 1
ATOM 2085 O O . GLN A 1 268 ? 3.833 2.206 -15.330 1.00 85.44 268 GLN A O 1
ATOM 2090 N N . ILE A 1 269 ? 2.234 3.213 -14.102 1.00 88.19 269 ILE A N 1
ATOM 2091 C CA . ILE A 1 269 ? 2.573 2.593 -12.822 1.00 88.19 269 ILE A CA 1
ATOM 2092 C C . ILE A 1 269 ? 1.475 1.601 -12.456 1.00 88.19 269 ILE A C 1
ATOM 2094 O O . ILE A 1 269 ? 0.290 1.937 -12.441 1.00 88.19 269 ILE A O 1
ATOM 2098 N N . GLN A 1 270 ? 1.871 0.372 -12.133 1.00 88.81 270 GLN A N 1
ATOM 2099 C CA . GLN A 1 270 ? 0.947 -0.703 -11.789 1.00 88.81 270 GLN A CA 1
ATOM 2100 C C . GLN A 1 270 ? 1.397 -1.447 -10.533 1.00 88.81 270 GLN A C 1
ATOM 2102 O O . GLN A 1 270 ? 2.589 -1.618 -10.278 1.00 88.81 270 GLN A O 1
ATOM 2107 N N . THR A 1 271 ? 0.428 -1.953 -9.769 1.00 91.00 271 THR A N 1
ATOM 2108 C CA . THR A 1 271 ? 0.675 -2.926 -8.701 1.00 91.00 271 THR A CA 1
ATOM 2109 C C . THR A 1 271 ? 0.417 -4.350 -9.200 1.00 91.00 271 THR A C 1
ATOM 2111 O O . THR A 1 271 ? -0.688 -4.683 -9.625 1.00 91.00 271 THR A O 1
ATOM 2114 N N . LEU A 1 272 ? 1.431 -5.211 -9.126 1.00 92.56 272 LEU A N 1
ATOM 2115 C CA . LEU A 1 272 ? 1.385 -6.617 -9.519 1.00 92.56 272 LEU A CA 1
ATOM 2116 C C . LEU A 1 272 ? 1.438 -7.541 -8.300 1.00 92.56 272 LEU A C 1
ATOM 2118 O O . LEU A 1 272 ? 2.391 -7.512 -7.519 1.00 92.56 272 LEU A O 1
ATOM 2122 N N . ARG A 1 273 ? 0.448 -8.434 -8.190 1.00 93.81 273 ARG A N 1
ATOM 2123 C CA . ARG A 1 273 ? 0.400 -9.486 -7.167 1.00 93.81 273 ARG A CA 1
ATOM 2124 C C . ARG A 1 273 ? 1.137 -10.752 -7.615 1.00 93.81 273 ARG A C 1
ATOM 2126 O O . ARG A 1 273 ? 0.836 -11.322 -8.674 1.00 93.81 273 ARG A O 1
ATOM 2133 N N . PHE A 1 274 ? 2.031 -11.238 -6.756 1.00 95.19 274 PHE A N 1
ATOM 2134 C CA . PHE A 1 274 ? 2.715 -12.525 -6.872 1.00 95.19 274 PHE A CA 1
ATOM 2135 C C . PHE A 1 274 ? 2.347 -13.408 -5.686 1.00 95.19 274 PHE A C 1
ATOM 2137 O O . PHE A 1 274 ? 2.578 -13.043 -4.537 1.00 95.19 274 PHE A O 1
ATOM 2144 N N . THR A 1 275 ? 1.775 -14.576 -5.959 1.00 94.94 275 THR A N 1
ATOM 2145 C CA . THR A 1 275 ? 1.418 -15.552 -4.928 1.00 94.94 275 THR A CA 1
ATOM 2146 C C . THR A 1 275 ? 2.574 -16.508 -4.674 1.00 94.94 275 THR A C 1
ATOM 2148 O O . THR A 1 275 ? 3.286 -16.899 -5.603 1.00 94.94 275 THR A O 1
ATOM 2151 N N . TYR A 1 276 ? 2.748 -16.933 -3.426 1.00 91.81 276 TYR A N 1
ATOM 2152 C CA . TYR A 1 276 ? 3.606 -18.075 -3.141 1.00 91.81 276 TYR A CA 1
ATOM 2153 C C . TYR A 1 276 ? 2.931 -19.342 -3.669 1.00 91.81 276 TYR A C 1
ATOM 2155 O O . TYR A 1 276 ? 1.746 -19.570 -3.436 1.00 91.81 276 TYR A O 1
ATOM 2163 N N . ASN A 1 277 ? 3.673 -20.176 -4.399 1.00 80.81 277 ASN A N 1
ATOM 2164 C CA . ASN A 1 277 ? 3.163 -21.491 -4.769 1.00 80.81 277 AS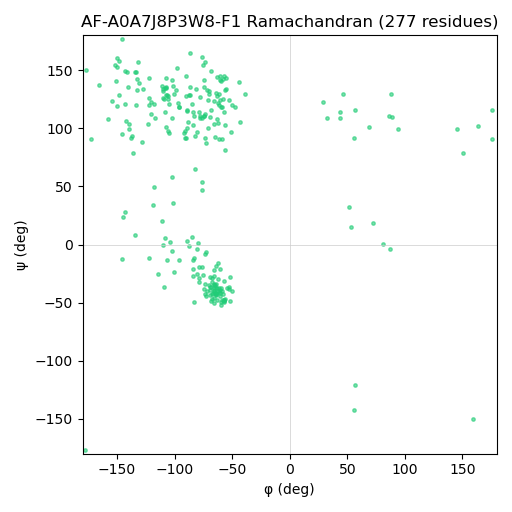N A CA 1
ATOM 2165 C C . ASN A 1 277 ? 3.062 -22.329 -3.494 1.00 80.81 277 ASN A C 1
ATOM 2167 O O . ASN A 1 277 ? 4.089 -22.631 -2.882 1.00 80.81 277 ASN A O 1
ATOM 2171 N N . ALA A 1 278 ? 1.842 -22.712 -3.114 1.00 56.66 278 ALA A N 1
ATOM 2172 C CA . ALA A 1 278 ? 1.635 -23.783 -2.153 1.00 56.66 278 ALA A CA 1
ATOM 2173 C C . ALA A 1 278 ? 2.206 -25.061 -2.782 1.00 56.66 278 ALA A C 1
ATOM 2175 O O . ALA A 1 278 ? 1.660 -25.579 -3.756 1.00 56.66 278 ALA A O 1
ATOM 2176 N N . ARG A 1 279 ? 3.376 -25.485 -2.308 1.00 41.22 279 ARG A N 1
ATOM 2177 C CA . ARG A 1 279 ? 3.913 -26.816 -2.590 1.00 41.22 279 ARG A CA 1
ATOM 2178 C C . ARG A 1 279 ? 3.375 -27.800 -1.572 1.00 41.22 279 ARG A C 1
ATOM 2180 O O . ARG A 1 279 ? 3.277 -27.398 -0.392 1.00 41.22 279 ARG A O 1
#

Solvent-accessible surface area (backbone atoms only — not comparable to full-atom values): 19040 Å² total; per-residue (Å²): 137,90,83,89,84,87,78,76,87,81,84,82,83,81,82,79,80,82,78,81,85,74,83,80,88,73,84,90,81,81,82,90,88,81,92,74,86,78,83,85,83,78,86,87,77,85,83,81,79,84,80,94,66,96,69,92,65,102,63,89,82,62,69,82,40,68,67,50,53,68,70,47,48,68,68,56,49,50,49,52,50,45,58,68,65,65,49,81,78,80,60,74,81,74,52,83,66,61,47,78,48,79,42,58,51,78,40,78,48,57,81,86,55,41,66,60,54,50,54,55,52,54,56,52,53,64,63,56,65,80,71,75,91,84,84,79,94,76,88,83,79,92,79,92,78,84,89,90,77,95,77,92,78,80,92,75,85,84,89,82,92,76,94,76,78,91,72,85,76,74,74,62,62,60,95,81,42,79,56,68,40,72,49,73,76,46,39,34,42,32,40,74,86,69,53,73,44,81,48,59,67,67,59,61,72,70,55,74,82,58,90,38,53,93,47,28,69,60,52,48,51,55,50,59,71,49,44,68,67,40,37,54,51,48,31,53,43,38,32,75,76,70,71,42,80,46,83,43,50,39,82,75,50,55,49,80,62,29,37,33,31,38,34,31,42,92,96,42,77,48,80,46,81,46,68,60,81,88,123

Sequence (279 aa):
MKELELSGASEVDFEIEDIDDEDSDIEDEDEDENAEEEDYDEDWVSALEDNDQDDSDGTLGDWAKLETMHSSHPMYFANKLTEVASDDPIDWMEQPSDGLAIQGLLRPAFIEEHSEIQKHISTNQSRSSDKHQVEKVVGDKVEDVSIINGHRNGLGSSKDNSTSEESEKNEISMNGSLFYKLQMSKIQLITAHGHQTDVELEDFKQAQPDAIAHSAAKIISRLKAGGEKTVQALKSLCWRCKGIPVEEAAIISVDSFGFNLRVCCGTQIQTLRFTYNAR

pLDDT: mean 70.24, std 22.25, range [28.05, 96.5]

Mean predicted aligned error: 20.44 Å

Radius of gyration: 37.06 Å; Cα contacts (8 Å, |Δi|>4): 193; chains: 1; bounding box: 62×86×130 Å

Nearest PDB structures (foldseek):
  6m0a-assembly2_D  TM=7.501E-01  e=2.061E-06  Arabidopsis thaliana
  6m09-assembly1_B  TM=7.476E-01  e=3.298E-06  Arabidopsis thaliana
  6m09-assembly2_C  TM=7.712E-01  e=1.433E-05  Arabidopsis thaliana
  8gdw-assembly1_BBB  TM=7.448E-01  e=2.496E-02  Synechocystis sp. PCC 6803

InterPro domains:
  IPR037119 Haem oxygenase HugZ-like superfamily [G3DSA:3.20.180.10] (208-279)